Protein 2NNU (pdb70)

Sequence (221 aa):
SMETLCQRLNVCQDKILTHYENDSTDLRDHIDYWKHMRLECAIYYKAREMGFKHINHQVVPTLAVSKNKALQAIELQLTLETIYNSQYSNEKWTLQDVSLEVYLTAPTGCIKKHGYTVEVQFDGDICNTMHYTNWTHIYICEEASVTVVEGQVDYYGLYYVHEGIRTYFVQFKDDAEKYSKNKVWEVHAGGQVILCPTSVFATIDMNFQSDLLSIFEENLF

Secondary structure (DSSP, 8-state):
-HHHHHHHHHHHHHHHHHHHHH----HHHHHHHHHHHHHHHHHHHHHHHTT-SEETTEE---HHHHHHHHHHHHHHHHHHHHHHTSTTTTS---TTTTSHHHHHSSSTT-EEEEEEEEEEEETT-TTSEEEEEEEEEEEEEETTEEEEE--EE-SSEEEEEETTEEEEEEEHHHHHHHH-SSS-EEEESSS-EE---S---/--HHHHHHHHHHTTTSPP--

Foldseek 3Di:
DLVVLLVLLVVLVVLLVVCVVVQAQALVSLLVNLVSQLVNLVSLLVCVVVPHQDRVNHGRDDNVVSVVSNVLSVLLNVVSVLCCVDPNRPPGHGCVQSDCVQCCAPVHNWRFDDKDWKKKFAPPDPVLIDIHIFGQWTWDDDPSDTDTWGWDDALQAIWTADPNDIDGRGGVVVSCVVRHPDPWIWMGDDPDIHGDPDDDD/DDDVVVVVVCVVCVVPDDDD

Structure (mmCIF, N/CA/C/O backbone):
data_2NNU
#
_entry.id   2NNU
#
_cell.length_a   52.892
_cell.length_b   94.589
_cell.length_c   119.691
_cell.angle_alpha   90.00
_cell.angle_beta   90.00
_cell.angle_gamma   90.00
#
_symmetry.space_group_name_H-M   'C 2 2 21'
#
loop_
_entity.id
_entity.type
_entity.pdbx_description
1 polymer 'Regulatory protein E2'
2 polymer 'Bromodomain-containing protein 4'
3 water water
#
loop_
_atom_site.group_PDB
_atom_site.id
_atom_site.type_symbol
_atom_site.label_atom_id
_atom_site.label_alt_id
_atom_site.label_comp_id
_atom_site.label_asym_id
_atom_site.label_entity_id
_atom_site.label_seq_id
_atom_site.pdbx_PDB_ins_code
_atom_site.Cartn_x
_atom_site.Cartn_y
_atom_site.Cartn_z
_atom_site.occupancy
_atom_site.B_iso_or_equiv
_atom_site.auth_seq_id
_atom_site.auth_comp_id
_atom_site.auth_asym_id
_atom_site.auth_atom_id
_atom_site.pdbx_PDB_model_num
ATOM 1 N N . SER A 1 4 ? 42.610 -5.956 27.884 1.00 37.03 0 SER A N 1
ATOM 2 C CA . SER A 1 4 ? 43.597 -6.465 26.911 1.00 35.94 0 SER A CA 1
ATOM 3 C C . SER A 1 4 ? 43.199 -6.094 25.492 1.00 36.04 0 SER A C 1
ATOM 4 O O . SER A 1 4 ? 42.025 -5.760 25.217 1.00 34.59 0 SER A O 1
ATOM 7 N N . MET A 1 5 ? 44.197 -6.135 24.612 1.00 37.13 1 MET A N 1
ATOM 8 C CA . MET A 1 5 ? 44.004 -6.050 23.160 1.00 38.50 1 MET A CA 1
ATOM 9 C C . MET A 1 5 ? 42.943 -7.049 22.711 1.00 36.26 1 MET A C 1
ATOM 10 O O . MET A 1 5 ? 42.076 -6.722 21.900 1.00 34.94 1 MET A O 1
ATOM 15 N N . GLU A 1 6 ? 43.000 -8.263 23.251 1.00 34.97 2 GLU A N 1
ATOM 16 C CA . GLU A 1 6 ? 42.038 -9.301 22.895 1.00 33.88 2 GLU A CA 1
ATOM 17 C C . GLU A 1 6 ? 40.606 -8.909 23.199 1.00 32.68 2 GLU A C 1
ATOM 18 O O . GLU A 1 6 ? 39.686 -9.189 22.428 1.00 31.97 2 GLU A O 1
ATOM 24 N N . THR A 1 7 ? 40.401 -8.273 24.345 1.00 30.49 3 THR A N 1
ATOM 25 C CA . THR A 1 7 ? 39.061 -7.855 24.696 1.00 29.63 3 THR A CA 1
ATOM 26 C C . THR A 1 7 ? 38.591 -6.740 23.768 1.00 27.79 3 THR A C 1
ATOM 27 O O . THR A 1 7 ? 37.454 -6.751 23.320 1.00 27.50 3 THR A O 1
ATOM 31 N N . LEU A 1 8 ? 39.473 -5.797 23.483 1.00 26.04 4 LEU A N 1
ATOM 32 C CA . LEU A 1 8 ? 39.107 -4.725 22.549 1.00 24.15 4 LEU A CA 1
ATOM 33 C C . LEU A 1 8 ? 38.748 -5.259 21.193 1.00 24.81 4 LEU A C 1
ATOM 34 O O . LEU A 1 8 ? 37.804 -4.768 20.561 1.00 24.05 4 LEU A O 1
ATOM 39 N N . CYS A 1 9 ? 39.499 -6.256 20.727 1.00 25.16 5 CYS A N 1
ATOM 40 C CA . CYS A 1 9 ? 39.197 -6.831 19.402 1.00 25.91 5 CYS A CA 1
ATOM 41 C C . CYS A 1 9 ? 37.820 -7.438 19.357 1.00 26.00 5 CYS A C 1
ATOM 42 O O . CYS A 1 9 ? 37.060 -7.234 18.408 1.00 25.81 5 CYS A O 1
ATOM 45 N N . GLN A 1 10 ? 37.475 -8.202 20.391 1.00 26.19 6 GLN A N 1
ATOM 46 C CA . GLN A 1 10 ? 36.201 -8.892 20.428 1.00 27.55 6 GLN A CA 1
ATOM 47 C C . GLN A 1 10 ? 35.049 -7.902 20.474 1.00 27.08 6 GLN A C 1
ATOM 48 O O . GLN A 1 10 ? 34.012 -8.106 19.827 1.00 28.37 6 GLN A O 1
ATOM 54 N N . ARG A 1 11 ? 35.226 -6.844 21.260 1.00 26.05 7 ARG A N 1
ATOM 55 C CA . ARG A 1 11 ? 34.171 -5.872 21.422 1.00 26.22 7 ARG A CA 1
ATOM 56 C C . ARG A 1 11 ? 34.021 -5.107 20.117 1.00 24.85 7 ARG A C 1
ATOM 57 O O . ARG A 1 11 ? 32.919 -4.856 19.679 1.00 25.92 7 ARG A O 1
ATOM 65 N N . LEU A 1 12 ? 35.140 -4.760 19.500 1.00 24.69 8 LEU A N 1
ATOM 66 C CA . LEU A 1 12 ? 35.078 -4.073 18.211 1.00 24.26 8 LEU A CA 1
ATOM 67 C C . LEU A 1 12 ? 34.317 -4.895 17.167 1.00 25.34 8 LEU A C 1
ATOM 68 O O . LEU A 1 12 ? 33.487 -4.366 16.439 1.00 24.66 8 LEU A O 1
ATOM 73 N N . ASN A 1 13 ? 34.570 -6.194 17.102 1.00 26.51 9 ASN A N 1
ATOM 74 C CA . ASN A 1 13 ? 33.815 -7.033 16.155 1.00 28.38 9 ASN A CA 1
ATOM 75 C C . ASN A 1 13 ? 32.337 -6.992 16.260 1.00 29.49 9 ASN A C 1
ATOM 76 O O . ASN A 1 13 ? 31.636 -6.837 15.262 1.00 29.89 9 ASN A O 1
ATOM 81 N N . VAL A 1 14 ? 31.853 -7.187 17.480 1.00 29.63 10 VAL A N 1
ATOM 82 C CA . VAL A 1 14 ? 30.438 -7.266 17.702 1.00 30.07 10 VAL A CA 1
ATOM 83 C C . VAL A 1 14 ? 29.874 -5.884 17.388 1.00 29.14 10 VAL A C 1
ATOM 84 O O . VAL A 1 14 ? 28.883 -5.767 16.677 1.00 29.02 10 VAL A O 1
ATOM 88 N N . CYS A 1 15 ? 30.585 -4.849 17.834 1.00 28.78 11 CYS A N 1
ATOM 89 C CA . CYS A 1 15 ? 30.190 -3.463 17.623 1.00 27.77 11 CYS A CA 1
ATOM 90 C C . CYS A 1 15 ? 30.044 -3.115 16.129 1.00 27.01 11 CYS A C 1
ATOM 91 O O . CYS A 1 15 ? 29.031 -2.581 15.675 1.00 26.59 11 CYS A O 1
ATOM 94 N N . GLN A 1 16 ? 31.068 -3.447 15.353 1.00 25.92 12 GLN A N 1
ATOM 95 C CA . GLN A 1 16 ? 31.043 -3.245 13.912 1.00 26.17 12 GLN A CA 1
ATOM 96 C C . GLN A 1 16 ? 29.972 -4.058 13.187 1.00 26.17 12 GLN A C 1
ATOM 97 O O . GLN A 1 16 ? 29.338 -3.576 12.245 1.00 24.90 12 GLN A O 1
ATOM 103 N N . ASP A 1 17 ? 29.764 -5.289 13.636 1.00 26.63 13 ASP A N 1
ATOM 104 C CA . ASP A 1 17 ? 28.693 -6.117 13.114 1.00 28.20 13 ASP A CA 1
ATOM 105 C C . ASP A 1 17 ? 27.333 -5.454 13.332 1.00 27.21 13 ASP A C 1
ATOM 106 O O . ASP A 1 17 ? 26.510 -5.427 12.429 1.00 26.77 13 ASP A O 1
ATOM 111 N N . LYS A 1 18 ? 27.103 -4.890 14.522 1.00 26.91 14 LYS A N 1
ATOM 112 C CA . LYS A 1 18 ? 25.820 -4.249 14.784 1.00 26.91 14 LYS A CA 1
ATOM 113 C C . LYS A 1 18 ? 25.624 -3.020 13.896 1.00 25.21 14 LYS A C 1
ATOM 114 O O . LYS A 1 18 ? 24.533 -2.785 13.395 1.00 25.42 14 LYS A O 1
ATOM 120 N N . ILE A 1 19 ? 26.688 -2.234 13.724 1.00 24.40 15 ILE A N 1
ATOM 121 C CA . ILE A 1 19 ? 26.633 -1.035 12.903 1.00 23.94 15 ILE A CA 1
ATOM 122 C C . ILE A 1 19 ? 26.308 -1.443 11.456 1.00 24.53 15 ILE A C 1
ATOM 123 O O . ILE A 1 19 ? 25.436 -0.870 10.810 1.00 23.83 15 ILE A O 1
ATOM 128 N N . LEU A 1 20 ? 26.995 -2.474 10.964 1.00 25.74 16 LEU A N 1
ATOM 129 C CA . LEU A 1 20 ? 26.748 -2.952 9.600 1.00 27.30 16 LEU A CA 1
ATOM 130 C C . LEU A 1 20 ? 25.302 -3.406 9.391 1.00 26.64 16 LEU A C 1
ATOM 131 O O . LEU A 1 20 ? 24.674 -3.090 8.371 1.00 26.72 16 LEU A O 1
ATOM 136 N N . THR A 1 21 ? 24.771 -4.134 10.366 1.00 26.13 17 THR A N 1
ATOM 137 C CA . THR A 1 21 ? 23.370 -4.518 10.382 1.00 26.66 17 THR A CA 1
ATOM 138 C C . THR A 1 21 ? 22.411 -3.323 10.288 1.00 25.88 17 THR A C 1
ATOM 139 O O . THR A 1 21 ? 21.440 -3.362 9.521 1.00 25.84 17 THR A O 1
ATOM 143 N N . HIS A 1 22 ? 22.676 -2.259 11.048 1.00 24.64 18 HIS A N 1
ATOM 144 C CA . HIS A 1 22 ? 21.883 -1.050 10.873 1.00 24.63 18 HIS A CA 1
ATOM 145 C C . HIS A 1 22 ? 21.951 -0.494 9.474 1.00 24.83 18 HIS A C 1
ATOM 146 O O . HIS A 1 22 ? 20.928 -0.097 8.931 1.00 24.18 18 HIS A O 1
ATOM 153 N N . TYR A 1 23 ? 23.144 -0.437 8.893 1.00 26.48 19 TYR A N 1
ATOM 154 C CA . TYR A 1 23 ? 23.286 0.072 7.523 1.00 28.77 19 TYR A CA 1
ATOM 155 C C . TYR A 1 23 ? 22.446 -0.743 6.551 1.00 29.97 19 TYR A C 1
ATOM 156 O O . TYR A 1 23 ? 21.784 -0.185 5.675 1.00 31.56 19 TYR A O 1
ATOM 165 N N . GLU A 1 24 ? 22.490 -2.061 6.701 1.00 30.80 20 GLU A N 1
ATOM 166 C CA . GLU A 1 24 ? 21.743 -2.960 5.819 1.00 31.84 20 GLU A CA 1
ATOM 167 C C . GLU A 1 24 ? 20.234 -2.881 6.011 1.00 31.46 20 GLU A C 1
ATOM 168 O O . GLU A 1 24 ? 19.474 -2.983 5.039 1.00 32.22 20 GLU A O 1
ATOM 174 N N . ASN A 1 25 ? 19.787 -2.672 7.245 1.00 30.77 21 ASN A N 1
ATOM 175 C CA . ASN A 1 25 ? 18.354 -2.600 7.514 1.00 31.04 21 ASN A CA 1
ATOM 176 C C . ASN A 1 25 ? 17.704 -1.323 6.996 1.00 30.86 21 ASN A C 1
ATOM 177 O O . ASN A 1 25 ? 16.511 -1.326 6.682 1.00 31.38 21 ASN A O 1
ATOM 182 N N . ASP A 1 26 ? 18.473 -0.232 6.976 1.00 30.17 22 ASP A N 1
ATOM 183 C CA . ASP A 1 26 ? 17.970 1.068 6.539 1.00 29.46 22 ASP A CA 1
ATOM 184 C C . ASP A 1 26 ? 16.601 1.369 7.171 1.00 28.03 22 ASP A C 1
ATOM 185 O O . ASP A 1 26 ? 15.614 1.628 6.480 1.00 28.16 22 ASP A O 1
ATOM 190 N N . SER A 1 27 ? 16.553 1.340 8.500 1.00 25.51 23 SER A N 1
ATOM 191 C CA . SER A 1 27 ? 15.301 1.495 9.257 1.00 23.72 23 SER A CA 1
ATOM 192 C C . SER A 1 27 ? 14.734 2.911 9.179 1.00 23.08 23 SER A C 1
ATOM 193 O O . SER A 1 27 ? 15.491 3.863 8.965 1.00 22.85 23 SER A O 1
ATOM 196 N N . THR A 1 28 ? 13.417 3.043 9.367 1.00 21.71 24 THR A N 1
ATOM 197 C CA . THR A 1 28 ? 12.802 4.358 9.483 1.00 21.70 24 THR A CA 1
ATOM 198 C C . THR A 1 28 ? 12.340 4.637 10.904 1.00 20.39 24 THR A C 1
ATOM 199 O O . THR A 1 28 ? 11.700 5.649 11.141 1.00 20.36 24 THR A O 1
ATOM 203 N N . ASP A 1 29 ? 12.743 3.773 11.847 1.00 20.55 25 ASP A N 1
ATOM 204 C CA . ASP A 1 29 ? 12.390 3.891 13.266 1.00 21.19 25 ASP A CA 1
ATOM 205 C C . ASP A 1 29 ? 13.514 4.583 13.999 1.00 20.04 25 ASP A C 1
ATOM 206 O O . ASP A 1 29 ? 14.644 4.076 14.031 1.00 19.30 25 ASP A O 1
ATOM 211 N N . LEU A 1 30 ? 13.176 5.695 14.632 1.00 19.70 26 LEU A N 1
ATOM 212 C CA . LEU A 1 30 ? 14.155 6.459 15.377 1.00 19.06 26 LEU A CA 1
ATOM 213 C C . LEU A 1 30 ? 14.883 5.601 16.435 1.00 18.94 26 LEU A C 1
ATOM 214 O O . LEU A 1 30 ? 16.075 5.815 16.702 1.00 18.76 26 LEU A O 1
ATOM 219 N N . ARG A 1 31 ? 14.197 4.640 17.052 1.00 20.38 27 ARG A N 1
ATOM 220 C CA . ARG A 1 31 ? 14.862 3.822 18.077 1.00 20.45 27 ARG A CA 1
ATOM 221 C C . ARG A 1 31 ? 16.096 3.068 17.569 1.00 20.37 27 ARG A C 1
ATOM 222 O O . ARG A 1 31 ? 17.114 2.896 18.287 1.00 20.65 27 ARG A O 1
ATOM 230 N N . ASP A 1 32 ? 16.043 2.647 16.312 1.00 18.50 28 ASP A N 1
ATOM 231 C C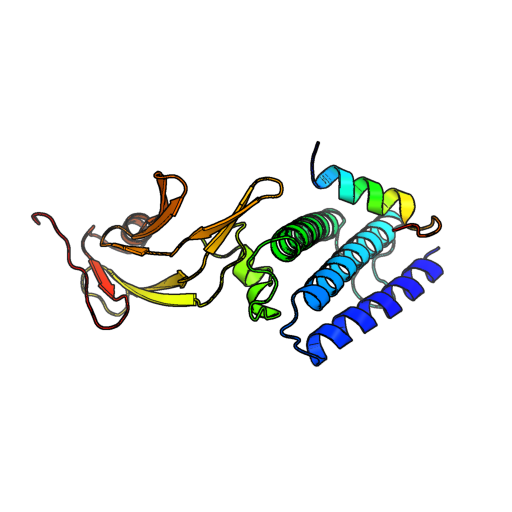A . ASP A 1 32 ? 17.178 1.950 15.733 1.00 18.34 28 ASP A CA 1
ATOM 232 C C . ASP A 1 32 ? 18.361 2.890 15.500 1.00 16.81 28 ASP A C 1
ATOM 233 O O . A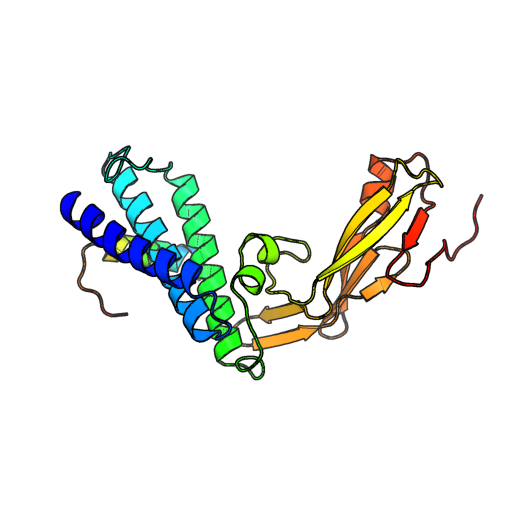SP A 1 32 ? 19.507 2.467 15.512 1.00 18.31 28 ASP A O 1
ATOM 238 N N . HIS A 1 33 ? 18.071 4.170 15.295 1.00 16.82 29 HIS A N 1
ATOM 239 C CA . HIS A 1 33 ? 19.147 5.128 15.035 1.00 15.51 29 HIS A CA 1
ATOM 240 C C . HIS A 1 33 ? 19.846 5.531 16.329 1.00 15.54 29 HIS A C 1
ATOM 241 O O . HIS A 1 33 ? 21.036 5.847 16.332 1.00 15.58 29 HIS A O 1
ATOM 248 N N . ILE A 1 34 ? 19.104 5.536 17.415 1.00 14.55 30 ILE A N 1
ATOM 249 C CA . ILE A 1 34 ? 19.727 5.718 18.741 1.00 15.05 30 ILE A CA 1
ATOM 250 C C . ILE A 1 34 ? 20.703 4.561 18.996 1.00 15.38 30 ILE A C 1
ATOM 251 O O . ILE A 1 34 ? 21.859 4.778 19.391 1.00 16.58 30 ILE A O 1
ATOM 256 N N . ASP A 1 35 ? 20.286 3.345 18.675 1.00 16.10 31 ASP A N 1
ATOM 257 C CA . ASP A 1 35 ? 21.175 2.205 18.847 1.00 16.08 31 ASP A CA 1
ATOM 258 C C . ASP A 1 35 ? 22.415 2.300 17.939 1.00 16.47 31 ASP A C 1
ATOM 259 O O . ASP A 1 35 ? 23.531 1.988 18.368 1.00 15.86 31 ASP A O 1
ATOM 264 N N . TYR A 1 36 ? 22.224 2.791 16.712 1.00 15.40 32 TYR A N 1
ATOM 265 C CA . TYR A 1 36 ? 23.355 2.987 15.807 1.00 15.33 32 TYR A CA 1
ATOM 266 C C . TYR A 1 36 ? 24.380 3.934 16.424 1.00 14.96 32 TYR A C 1
ATOM 267 O O . TYR A 1 36 ? 25.582 3.616 16.512 1.00 14.90 32 TYR A O 1
ATOM 276 N N . TRP A 1 37 ? 23.910 5.084 16.880 1.00 13.67 33 TRP A N 1
ATOM 277 C CA . TRP A 1 37 ? 24.848 6.092 17.432 1.00 13.05 33 TRP A CA 1
ATOM 278 C C . TRP A 1 37 ? 25.479 5.632 18.746 1.00 13.74 33 TRP A C 1
ATOM 279 O O . TRP A 1 37 ? 26.640 5.983 19.017 1.00 13.64 33 TRP A O 1
ATOM 290 N N . LYS A 1 38 ? 24.740 4.827 19.523 1.00 13.82 34 LYS A N 1
ATOM 291 C CA . LYS A 1 38 ? 25.333 4.300 20.774 1.00 15.52 34 LYS A CA 1
ATOM 292 C C . LYS A 1 38 ? 26.523 3.386 20.417 1.00 14.77 34 LYS A C 1
ATOM 293 O O . LYS A 1 38 ? 27.551 3.406 21.081 1.00 14.89 34 LYS A O 1
ATOM 299 N N . HIS A 1 39 ? 26.377 2.590 19.362 1.00 14.64 35 HIS A N 1
ATOM 300 C CA . HIS A 1 39 ? 27.471 1.726 18.939 1.00 15.21 35 HIS A CA 1
ATOM 301 C C . HIS A 1 39 ? 28.602 2.518 18.297 1.00 15.25 35 HIS A C 1
ATOM 302 O O . HIS A 1 39 ? 29.753 2.192 18.516 1.00 15.86 35 HIS A O 1
ATOM 309 N N . MET A 1 40 ? 28.300 3.568 17.525 1.00 13.86 36 MET A N 1
ATOM 310 C CA . MET A 1 40 ? 29.379 4.408 17.008 1.00 14.57 36 MET A CA 1
ATOM 311 C C . MET A 1 40 ? 30.164 5.012 18.153 1.00 14.56 36 MET A C 1
ATOM 312 O O . MET A 1 40 ? 31.391 5.081 18.108 1.00 15.19 36 MET A O 1
ATOM 317 N N . ARG A 1 41 ? 29.460 5.439 19.196 1.00 14.27 37 ARG A N 1
ATOM 318 C CA . ARG A 1 41 ? 30.086 5.999 20.395 1.00 14.32 37 ARG A CA 1
ATOM 319 C C . ARG A 1 41 ? 31.038 4.975 21.040 1.00 14.00 37 ARG A C 1
ATOM 320 O O . ARG A 1 41 ? 32.194 5.324 21.332 1.00 15.12 37 ARG A O 1
ATOM 328 N N . LEU A 1 42 ? 30.591 3.736 21.213 1.00 14.01 38 LEU A N 1
ATOM 329 C CA . LEU A 1 42 ? 31.465 2.694 21.812 1.00 15.07 38 LEU A CA 1
ATOM 330 C C . LEU A 1 42 ? 32.663 2.427 20.919 1.00 16.05 38 LEU A C 1
ATOM 331 O O . LEU A 1 42 ? 33.808 2.323 21.415 1.00 15.84 38 LEU A O 1
ATOM 336 N N . GLU A 1 43 ? 32.438 2.361 19.612 1.00 15.36 39 GLU A N 1
ATOM 337 C CA . GLU A 1 43 ? 33.552 2.089 18.674 1.00 16.27 39 GLU A CA 1
ATOM 338 C C . GLU A 1 43 ? 34.677 3.119 18.857 1.00 15.91 39 GLU A C 1
ATOM 339 O O . GLU A 1 43 ? 35.856 2.771 18.904 1.00 16.34 39 GLU A O 1
ATOM 345 N N . CYS A 1 44 ? 34.310 4.401 18.982 1.00 15.27 40 CYS A N 1
ATOM 346 C CA . CYS A 1 44 ? 35.313 5.487 19.153 1.00 16.13 40 CYS A CA 1
ATOM 347 C C . CYS A 1 44 ? 36.107 5.309 20.447 1.00 15.88 40 CYS A C 1
ATOM 348 O O . CYS A 1 44 ? 37.316 5.528 20.485 1.00 16.33 40 CYS A O 1
ATOM 351 N N . ALA A 1 45 ? 35.412 4.947 21.528 1.00 15.36 41 ALA A N 1
ATOM 352 C CA . ALA A 1 45 ? 36.096 4.724 22.814 1.00 16.31 41 ALA A CA 1
ATOM 353 C C . ALA A 1 45 ? 37.069 3.557 22.700 1.00 16.04 41 ALA A C 1
ATOM 354 O O . ALA A 1 45 ? 38.182 3.626 23.216 1.00 15.75 41 ALA A O 1
ATOM 356 N N . ILE A 1 46 ? 36.652 2.492 22.029 1.00 14.84 42 ILE A N 1
ATOM 357 C CA . ILE A 1 46 ? 37.532 1.310 21.769 1.00 14.99 42 ILE A CA 1
ATOM 358 C C . ILE A 1 46 ? 38.775 1.750 21.013 1.00 16.77 42 ILE A C 1
ATOM 359 O O . ILE A 1 46 ? 39.881 1.423 21.434 1.00 17.05 42 ILE A O 1
ATOM 364 N N . TYR A 1 47 ? 38.622 2.507 19.926 1.00 16.12 43 TYR A N 1
ATOM 365 C CA . TYR A 1 47 ? 39.791 2.927 19.170 1.00 16.58 43 TYR A CA 1
ATOM 366 C C . TYR A 1 47 ? 40.697 3.862 19.971 1.00 16.85 43 TYR A C 1
ATOM 367 O O . TYR A 1 47 ? 41.930 3.826 19.863 1.00 17.26 43 TYR A O 1
ATOM 376 N N . TYR A 1 48 ? 40.116 4.721 20.802 1.00 15.52 44 TYR A N 1
ATOM 377 C CA . TYR A 1 48 ? 40.911 5.623 21.608 1.00 16.40 44 TYR A CA 1
ATOM 378 C C . TYR A 1 48 ? 41.718 4.821 22.622 1.00 16.56 44 TYR A C 1
ATOM 379 O O . TYR A 1 48 ? 42.923 5.025 22.749 1.00 17.28 44 TYR A O 1
ATOM 388 N N . LYS A 1 49 ? 41.065 3.893 23.305 1.00 17.35 45 LYS A N 1
ATOM 389 C CA . LYS A 1 49 ? 41.788 3.014 24.250 1.00 17.27 45 LYS A CA 1
ATOM 390 C C . LYS A 1 49 ? 42.882 2.194 23.556 1.00 19.41 45 LYS A C 1
ATOM 391 O O . LYS A 1 49 ? 43.996 2.056 24.110 1.00 19.74 45 LYS A O 1
ATOM 397 N N . ALA A 1 50 ? 42.609 1.673 22.364 1.00 18.42 46 ALA A N 1
ATOM 398 C CA . ALA A 1 50 ? 43.653 0.907 21.636 1.00 19.26 46 ALA A CA 1
ATOM 399 C C . ALA A 1 50 ? 44.886 1.769 21.386 1.00 20.67 46 ALA A C 1
ATOM 400 O O . ALA A 1 50 ? 46.041 1.335 21.604 1.00 20.80 46 ALA A O 1
ATOM 402 N N . ARG A 1 51 ? 44.659 3.011 20.968 1.00 18.70 47 ARG A N 1
ATOM 403 C CA . ARG A 1 51 ? 45.754 3.940 20.689 1.00 20.73 47 ARG A CA 1
ATOM 404 C C . ARG A 1 51 ? 46.519 4.288 21.947 1.00 21.68 47 ARG A C 1
ATOM 405 O O . ARG A 1 51 ? 47.767 4.317 21.957 1.00 22.69 47 ARG A O 1
ATOM 413 N N . GLU A 1 52 ? 45.788 4.521 23.032 1.00 22.71 48 GLU A N 1
ATOM 414 C CA . GLU A 1 52 ? 46.400 4.816 24.331 1.00 24.94 48 GLU A CA 1
ATOM 415 C C . GLU A 1 52 ? 47.312 3.697 24.787 1.00 26.01 48 GLU A C 1
ATOM 416 O O . GLU A 1 52 ? 48.332 3.947 25.447 1.00 27.27 48 GLU A O 1
ATOM 422 N N . MET A 1 53 ? 46.945 2.465 24.456 1.00 25.98 49 MET A N 1
ATOM 423 C CA . MET A 1 53 ? 47.709 1.284 24.867 1.00 29.06 49 MET A CA 1
ATOM 424 C C . MET A 1 53 ? 48.838 0.965 23.888 1.00 28.82 49 MET A C 1
ATOM 425 O O . MET A 1 53 ? 49.511 -0.065 24.026 1.00 30.62 49 MET A O 1
ATOM 430 N N . GLY A 1 54 ? 49.018 1.818 22.888 1.00 28.53 50 GLY A N 1
ATOM 431 C CA . GLY A 1 54 ? 50.152 1.702 21.939 1.00 28.75 50 GLY A CA 1
ATOM 432 C C . GLY A 1 54 ? 49.922 0.871 20.688 1.00 29.26 50 GLY A C 1
ATOM 433 O O . GLY A 1 54 ? 50.873 0.484 19.990 1.00 29.93 50 GLY A O 1
ATOM 434 N N . PHE A 1 55 ? 48.670 0.607 20.359 1.00 27.77 51 PHE A N 1
ATOM 435 C CA . PHE A 1 55 ? 48.379 -0.174 19.169 1.00 28.54 51 PHE A CA 1
ATOM 436 C C . PHE A 1 55 ? 48.066 0.743 17.997 1.00 27.88 51 PHE A C 1
ATOM 437 O O . PHE A 1 55 ? 47.336 1.718 18.154 1.00 27.91 51 PHE A O 1
ATOM 445 N N . LYS A 1 56 ? 48.632 0.422 16.837 1.00 28.13 52 LYS A N 1
ATOM 446 C CA . LYS A 1 56 ? 48.443 1.216 15.626 1.00 27.10 52 LYS A CA 1
ATOM 447 C C . LYS A 1 56 ? 47.476 0.518 14.665 1.00 25.39 52 LYS A C 1
ATOM 448 O O . LYS A 1 56 ? 47.062 1.099 13.679 1.00 23.63 52 LYS A O 1
ATOM 454 N N . HIS A 1 57 ? 47.140 -0.740 14.937 1.00 24.19 53 HIS A N 1
ATOM 455 C CA . HIS A 1 57 ? 46.057 -1.402 14.218 1.00 24.14 53 HIS A CA 1
ATOM 456 C C . HIS A 1 57 ? 45.304 -2.290 15.182 1.00 22.89 53 HIS A C 1
ATOM 457 O O . HIS A 1 57 ? 45.844 -2.688 16.223 1.00 23.79 53 HIS A O 1
ATOM 464 N N . ILE A 1 58 ? 44.058 -2.558 14.839 1.00 22.34 54 ILE A N 1
ATOM 465 C CA . ILE A 1 58 ? 43.224 -3.516 15.581 1.00 22.51 54 ILE A CA 1
ATOM 466 C C . ILE A 1 58 ? 42.520 -4.420 14.576 1.00 21.86 54 ILE A C 1
ATOM 467 O O . ILE A 1 58 ? 41.772 -3.969 13.702 1.00 21.72 54 ILE A O 1
ATOM 472 N N . ASN A 1 59 ? 42.790 -5.728 14.671 1.00 22.24 55 ASN A N 1
ATOM 473 C CA . ASN A 1 59 ? 42.360 -6.654 13.610 1.00 21.94 55 ASN A CA 1
ATOM 474 C C . ASN A 1 59 ? 42.718 -6.138 12.217 1.00 21.34 55 ASN A C 1
ATOM 475 O O . ASN A 1 59 ? 41.972 -6.311 11.247 1.00 23.01 55 ASN A O 1
ATOM 480 N N . HIS A 1 60 ? 43.871 -5.488 12.139 1.00 20.29 56 HIS A N 1
ATOM 481 C CA . HIS A 1 60 ? 44.415 -4.997 10.865 1.00 20.51 56 HIS A CA 1
ATOM 482 C C . HIS A 1 60 ? 43.650 -3.834 10.258 1.00 20.75 56 HIS A C 1
ATOM 483 O O . HIS A 1 60 ? 43.781 -3.556 9.080 1.00 21.44 56 HIS A O 1
ATOM 490 N N . GLN A 1 61 ? 42.851 -3.162 11.092 1.00 21.13 57 GLN A N 1
ATOM 491 C CA . GLN A 1 61 ? 42.210 -1.898 10.726 1.00 22.33 57 GLN A CA 1
ATOM 492 C C . GLN A 1 61 ? 43.004 -0.794 11.392 1.00 22.23 57 GLN A C 1
ATOM 493 O O . GLN A 1 61 ? 43.415 -0.925 12.534 1.00 20.77 57 GLN A O 1
ATOM 499 N N . VAL A 1 62 ? 43.229 0.310 10.687 1.00 21.21 58 VAL A N 1
ATOM 500 C CA . VAL A 1 62 ? 44.052 1.389 11.240 1.00 21.23 58 VAL A CA 1
ATOM 501 C C . VAL A 1 62 ? 43.426 1.945 12.535 1.00 20.10 58 VAL A C 1
ATOM 502 O O . VAL A 1 62 ? 42.190 2.052 12.629 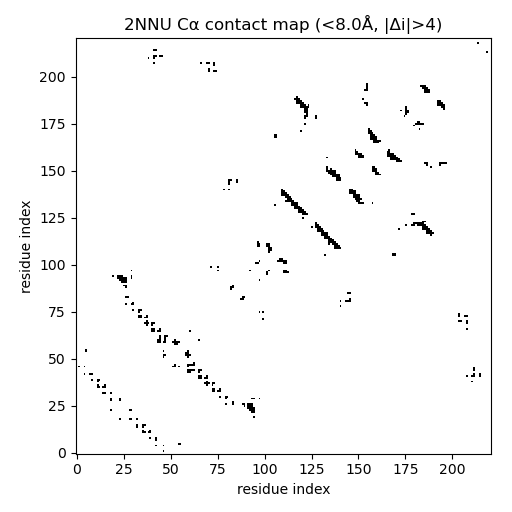1.00 21.13 58 VAL A O 1
ATOM 506 N N . VAL A 1 63 ? 44.270 2.234 13.523 1.00 19.19 59 VAL A N 1
ATOM 507 C CA . VAL A 1 63 ? 43.792 2.867 14.763 1.00 20.28 59 VAL A CA 1
ATOM 508 C C . VAL A 1 63 ? 44.163 4.340 14.631 1.00 20.43 59 VAL A C 1
ATOM 509 O O . VAL A 1 63 ? 45.358 4.650 14.566 1.00 21.14 59 VAL A O 1
ATOM 513 N N . PRO A 1 64 ? 43.141 5.225 14.577 1.00 19.55 60 PRO A N 1
ATOM 514 C CA . PRO A 1 64 ? 43.404 6.653 14.400 1.00 20.53 60 PRO A CA 1
ATOM 515 C C . PRO A 1 64 ? 44.114 7.277 15.592 1.00 19.50 60 PRO A C 1
ATOM 516 O O . PRO A 1 64 ? 44.187 6.701 16.689 1.00 18.63 60 PRO A O 1
ATOM 520 N N . THR A 1 65 ? 44.654 8.478 15.390 1.00 18.90 61 THR A N 1
ATOM 521 C CA . THR A 1 65 ? 45.247 9.213 16.480 1.00 17.57 61 THR A CA 1
ATOM 522 C C . THR A 1 65 ? 44.188 9.512 17.538 1.00 16.64 61 THR A C 1
ATOM 523 O O . THR A 1 65 ? 42.965 9.496 17.236 1.00 17.06 61 THR A O 1
ATOM 527 N N . LEU A 1 66 ? 44.663 9.734 18.758 1.00 16.38 62 LEU A N 1
ATOM 528 C CA . LEU A 1 66 ? 43.758 10.050 19.886 1.00 15.75 62 LEU A CA 1
ATOM 529 C C . LEU A 1 66 ? 42.799 11.184 19.566 1.00 16.91 62 LEU A C 1
ATOM 530 O O . LEU A 1 66 ? 41.607 11.110 19.937 1.00 17.98 62 LEU A O 1
ATOM 535 N N . ALA A 1 67 ? 43.316 12.255 18.973 1.00 17.33 63 ALA A N 1
ATOM 536 C CA . ALA A 1 67 ? 42.506 13.454 18.722 1.00 17.20 63 ALA A CA 1
ATOM 537 C C . ALA A 1 67 ? 41.374 13.119 17.777 1.00 17.99 63 ALA A C 1
ATOM 538 O O . ALA A 1 67 ? 40.281 13.650 17.926 1.00 18.71 63 ALA A O 1
ATOM 540 N N . VAL A 1 68 ? 41.614 12.235 16.807 1.00 15.74 64 VAL A N 1
ATOM 541 C CA . VAL A 1 68 ? 40.592 11.910 15.823 1.00 16.30 64 VAL A CA 1
ATOM 542 C C . VAL A 1 68 ? 39.490 11.084 16.469 1.00 15.78 64 VAL A C 1
ATOM 543 O O . VAL A 1 68 ? 38.302 11.382 16.294 1.00 16.31 64 VAL A O 1
ATOM 547 N N . SER A 1 69 ? 39.873 10.062 17.238 1.00 14.86 65 SER A N 1
ATOM 548 C CA . SER A 1 69 ? 38.868 9.214 17.885 1.00 16.46 65 SER A CA 1
ATOM 549 C C . SER A 1 69 ? 38.079 9.991 18.930 1.00 16.63 65 SER A C 1
ATOM 550 O O . SER A 1 69 ? 36.846 9.808 19.051 1.00 16.39 65 SER A O 1
ATOM 553 N N . LYS A 1 70 ? 38.739 10.864 19.680 1.00 16.01 66 LYS A N 1
ATOM 554 C CA . LYS A 1 70 ? 37.985 11.682 20.670 1.00 16.59 66 LYS A CA 1
ATOM 555 C C . LYS A 1 70 ? 36.980 12.583 19.980 1.00 16.55 66 LYS A C 1
ATOM 556 O O . LYS A 1 70 ? 35.806 12.646 20.393 1.00 16.52 66 LYS A O 1
ATOM 562 N N . ASN A 1 71 ? 37.382 13.248 18.904 1.00 16.18 67 ASN A N 1
ATOM 563 C CA . ASN A 1 71 ? 36.460 14.145 18.192 1.00 17.42 67 ASN A CA 1
ATOM 564 C C . ASN A 1 71 ? 35.244 13.366 17.663 1.00 16.70 67 ASN A C 1
ATOM 565 O O . ASN A 1 71 ? 34.096 13.820 17.835 1.00 17.25 67 ASN A O 1
ATOM 570 N N . LYS A 1 72 ? 35.486 12.193 17.087 1.00 16.01 68 LYS A N 1
ATOM 571 C CA . LYS A 1 72 ? 34.393 11.367 16.550 1.00 16.31 68 LYS A CA 1
ATOM 572 C C . LYS A 1 72 ? 33.503 10.918 17.710 1.00 15.87 68 LYS A C 1
ATOM 573 O O . LYS A 1 72 ? 32.266 10.861 17.566 1.00 16.06 68 LYS A O 1
ATOM 579 N N . ALA A 1 73 ? 34.102 10.597 18.851 1.00 14.44 69 ALA A N 1
ATOM 580 C CA . ALA A 1 73 ? 33.296 10.168 20.034 1.00 14.67 69 ALA A CA 1
ATOM 581 C C . ALA A 1 73 ? 32.369 11.272 20.471 1.00 14.40 69 ALA A C 1
ATOM 582 O O . ALA A 1 73 ? 31.185 11.044 20.798 1.00 15.76 69 ALA A O 1
ATOM 584 N N . LEU A 1 74 ? 32.910 12.479 20.576 1.00 14.95 70 LEU A N 1
ATOM 585 C CA . LEU A 1 74 ? 32.115 13.615 21.028 1.00 14.79 70 LEU A CA 1
ATOM 586 C C . LEU A 1 74 ? 30.960 13.839 20.043 1.00 15.41 70 LEU A C 1
ATOM 587 O O . LEU A 1 74 ? 29.841 14.209 20.455 1.00 16.52 70 LEU A O 1
ATOM 592 N N . GLN A 1 75 ? 31.218 13.627 18.757 1.00 14.84 71 GLN A N 1
ATOM 593 C CA . GLN A 1 75 ? 30.148 13.776 17.748 1.00 15.69 71 GLN A CA 1
ATOM 594 C C . GLN A 1 75 ? 29.062 12.742 17.950 1.00 15.64 71 GLN A C 1
ATOM 595 O O . GLN A 1 75 ? 27.862 13.071 17.914 1.00 16.07 71 GLN A O 1
ATOM 601 N N . ALA A 1 76 ? 29.479 11.498 18.152 1.00 14.75 72 ALA A N 1
ATOM 602 C CA . ALA A 1 76 ? 28.530 10.399 18.370 1.00 14.23 72 ALA A CA 1
ATOM 603 C C . ALA A 1 76 ? 27.705 10.626 19.627 1.00 14.06 72 ALA A C 1
ATOM 604 O O . ALA A 1 76 ? 26.494 10.335 19.635 1.00 13.67 72 ALA A O 1
ATOM 606 N N . ILE A 1 77 ? 28.353 11.051 20.709 1.00 13.32 73 ILE A N 1
ATOM 607 C CA . ILE A 1 77 ? 27.614 11.304 21.969 1.00 12.52 73 ILE A CA 1
ATOM 608 C C . ILE A 1 77 ? 26.575 12.381 21.732 1.00 14.32 73 ILE A C 1
ATOM 609 O O . ILE A 1 77 ? 25.427 12.253 22.141 1.00 14.33 73 ILE A O 1
ATOM 614 N N . GLU A 1 78 ? 26.968 13.466 21.080 1.00 14.45 74 GLU A N 1
ATOM 615 C CA . GLU A 1 78 ? 26.023 14.551 20.823 1.00 15.15 74 GLU A CA 1
ATOM 616 C C . GLU A 1 78 ? 24.858 14.046 19.984 1.00 15.45 74 GLU A C 1
ATOM 617 O O . GLU A 1 78 ? 23.689 14.367 20.287 1.00 15.41 74 GLU A O 1
ATOM 623 N N . LEU A 1 79 ? 25.136 13.276 18.948 1.00 13.83 75 LEU A N 1
ATOM 624 C CA . LEU A 1 79 ? 24.031 12.785 18.105 1.00 15.21 75 LEU A CA 1
ATOM 625 C C . LEU A 1 79 ? 23.134 11.825 18.879 1.00 14.82 75 LEU A C 1
ATOM 626 O O . LEU A 1 79 ? 21.902 11.906 18.794 1.00 14.41 75 LEU A O 1
ATOM 631 N N . GLN A 1 80 ? 23.733 10.893 19.647 1.00 13.89 76 GLN A N 1
ATOM 632 C CA . GLN A 1 80 ? 22.919 9.981 20.431 1.00 15.17 76 GLN A CA 1
ATOM 633 C C . GLN A 1 80 ? 21.965 10.729 21.366 1.00 14.83 76 GLN A C 1
ATOM 634 O O . GLN A 1 80 ? 20.755 10.421 21.370 1.00 15.05 76 GLN A O 1
ATOM 640 N N . LEU A 1 81 ? 22.485 11.671 22.140 1.00 15.69 77 LEU A N 1
ATOM 641 C CA . LEU A 1 81 ? 21.650 12.397 23.105 1.00 15.88 77 LEU A CA 1
ATOM 642 C C . LEU A 1 81 ? 20.601 13.235 22.410 1.00 15.17 77 LEU A C 1
ATOM 643 O O . LEU A 1 81 ? 19.465 13.328 22.916 1.00 14.79 77 LEU A O 1
ATOM 648 N N . THR A 1 82 ? 20.939 13.796 21.247 1.00 13.57 78 THR A N 1
ATOM 649 C CA . THR A 1 82 ? 19.954 14.583 20.465 1.00 14.85 78 THR A CA 1
ATOM 650 C C . THR A 1 82 ? 18.815 13.673 20.031 1.00 14.66 78 THR A C 1
ATOM 651 O O . THR A 1 82 ? 17.630 14.043 20.194 1.00 15.32 78 THR A O 1
ATOM 655 N N . LEU A 1 83 ? 19.135 12.477 19.527 1.00 13.70 79 LEU A N 1
ATOM 656 C CA . LEU A 1 83 ? 18.082 11.580 19.068 1.00 13.31 79 LEU A CA 1
ATOM 657 C C . LEU A 1 83 ? 17.230 11.074 20.225 1.00 14.49 79 LEU A C 1
ATOM 658 O O . LEU A 1 83 ? 16.024 10.854 20.073 1.00 14.72 79 LEU A O 1
ATOM 663 N N . GLU A 1 84 ? 17.837 10.875 21.395 1.00 12.89 80 GLU A N 1
ATOM 664 C CA . GLU A 1 84 ? 17.061 10.529 22.584 1.00 13.48 80 GLU A CA 1
ATOM 665 C C . GLU A 1 84 ? 16.056 11.624 22.952 1.00 14.38 80 GLU A C 1
ATOM 666 O O . GLU A 1 84 ? 14.939 11.323 23.339 1.00 15.43 80 GLU A O 1
ATOM 672 N N . THR A 1 85 ? 16.466 12.878 22.834 1.00 14.89 81 THR A N 1
ATOM 673 C CA . THR A 1 85 ? 15.568 14.000 23.109 1.00 15.61 81 THR A CA 1
ATOM 674 C C . THR A 1 85 ? 14.417 13.950 22.104 1.00 16.46 81 THR A C 1
ATOM 675 O O . THR A 1 85 ? 13.242 14.137 22.467 1.00 16.98 81 THR A O 1
ATOM 679 N N . ILE A 1 86 ? 14.748 13.726 20.845 1.00 14.97 82 ILE A N 1
ATOM 680 C CA . ILE A 1 86 ? 13.684 13.664 19.799 1.00 14.96 82 ILE A CA 1
ATOM 681 C C . ILE A 1 86 ? 12.750 12.469 20.088 1.00 15.35 82 ILE A C 1
ATOM 682 O O . ILE A 1 86 ? 11.506 12.576 19.939 1.00 16.54 82 ILE A O 1
ATOM 687 N N . TYR A 1 87 ? 13.290 11.341 20.550 1.00 15.73 83 TYR A N 1
ATOM 688 C CA . TYR A 1 87 ? 12.482 10.166 20.815 1.00 17.00 83 TYR A CA 1
ATOM 689 C C . TYR A 1 87 ? 11.474 10.438 21.925 1.00 17.57 83 TYR A C 1
ATOM 690 O O . TYR A 1 87 ? 10.358 9.882 21.888 1.00 19.98 83 TYR A O 1
ATOM 699 N N . ASN A 1 88 ? 11.836 11.300 22.877 1.00 17.43 84 ASN A N 1
ATOM 700 C CA . ASN A 1 88 ? 10.934 11.654 23.979 1.00 19.34 84 ASN A CA 1
ATOM 701 C C . ASN A 1 88 ? 9.995 12.794 23.656 1.00 19.70 84 ASN A C 1
ATOM 702 O O . ASN A 1 88 ? 9.232 13.272 24.532 1.00 22.41 84 ASN A O 1
ATOM 707 N N . SER A 1 89 ? 10.005 13.204 22.387 1.00 18.43 85 SER A N 1
ATOM 708 C CA . SER A 1 89 ? 9.214 14.353 21.924 1.00 17.92 85 SER A CA 1
ATOM 709 C C . SER A 1 89 ? 8.027 13.894 21.077 1.00 18.08 85 SER A C 1
ATOM 710 O O . SER A 1 89 ? 7.895 12.721 20.704 1.00 18.96 85 SER A O 1
ATOM 713 N N . GLN A 1 90 ? 7.211 14.886 20.718 1.00 19.66 86 GLN A N 1
ATOM 714 C CA . GLN A 1 90 ? 6.077 14.643 19.837 1.00 19.32 86 GLN A CA 1
ATOM 715 C C . GLN A 1 90 ? 6.464 14.206 18.430 1.00 19.25 86 GLN A C 1
ATOM 716 O O . GLN A 1 90 ? 5.621 13.710 17.689 1.00 20.51 86 GLN A O 1
ATOM 722 N N . TYR A 1 91 ? 7.740 14.359 18.043 1.00 17.42 87 TYR A N 1
ATOM 723 C CA . TYR A 1 91 ? 8.173 14.039 16.690 1.00 17.12 87 TYR A CA 1
ATOM 724 C C . TYR A 1 91 ? 8.722 12.630 16.546 1.00 17.21 87 TYR A C 1
ATOM 725 O O . TYR A 1 91 ? 9.151 12.242 15.462 1.00 17.52 87 TYR A O 1
ATOM 734 N N . SER A 1 92 ? 8.681 11.868 17.632 1.00 17.86 88 SER A N 1
ATOM 735 C CA . SER A 1 92 ? 9.337 10.561 17.662 1.00 19.88 88 SER A CA 1
ATOM 736 C C . SER A 1 92 ? 8.819 9.556 16.647 1.00 21.01 88 SER A C 1
ATOM 737 O O . SER A 1 92 ? 9.586 8.705 16.156 1.00 21.45 88 SER A O 1
ATOM 740 N N . ASN A 1 93 ? 7.518 9.636 16.342 1.00 19.34 89 ASN A N 1
ATOM 741 C CA . ASN A 1 93 ? 6.866 8.646 15.469 1.00 20.66 89 ASN A CA 1
ATOM 742 C C . ASN A 1 93 ? 6.916 9.018 13.985 1.00 19.46 89 ASN A C 1
ATOM 743 O O . ASN A 1 93 ? 6.446 8.266 13.140 1.00 21.23 89 ASN A O 1
ATOM 748 N N . GLU A 1 94 ? 7.524 10.155 13.650 1.00 19.05 90 GLU A N 1
ATOM 749 C CA . GLU A 1 94 ? 7.747 10.469 12.250 1.00 18.58 90 GLU A CA 1
ATOM 750 C C . GLU A 1 94 ? 8.693 9.464 11.570 1.00 18.48 90 GLU A C 1
ATOM 751 O O . GLU A 1 94 ? 9.402 8.686 12.241 1.00 18.66 90 GLU A O 1
ATOM 757 N N . LYS A 1 95 ? 8.716 9.456 10.240 1.00 17.41 91 LYS A N 1
ATOM 758 C CA . LYS A 1 95 ? 9.762 8.721 9.539 1.00 17.92 91 LYS A CA 1
ATOM 759 C C . LYS A 1 95 ? 11.122 9.382 9.827 1.00 17.44 91 LYS A C 1
ATOM 760 O O . LYS A 1 95 ? 11.259 10.582 9.652 1.00 18.12 91 LYS A O 1
ATOM 766 N N . TRP A 1 96 ? 12.130 8.568 10.199 1.00 16.96 92 TRP A N 1
ATOM 767 C CA . TRP A 1 96 ? 13.485 9.058 10.454 1.00 17.47 92 TRP A CA 1
ATOM 768 C C . TRP A 1 96 ? 14.441 8.094 9.793 1.00 17.81 92 TRP A C 1
ATOM 769 O O . TRP A 1 96 ? 14.458 6.921 10.148 1.00 18.55 92 TRP A O 1
ATOM 780 N N . THR A 1 97 ? 15.208 8.575 8.820 1.00 18.71 93 THR A N 1
ATOM 781 C CA . THR A 1 97 ? 16.158 7.710 8.105 1.00 20.11 93 THR A CA 1
ATOM 782 C C . THR A 1 97 ? 17.586 7.852 8.632 1.00 19.65 93 THR A C 1
ATOM 783 O O . THR A 1 97 ? 17.919 8.839 9.293 1.00 18.12 93 THR A O 1
ATOM 787 N N . LEU A 1 98 ? 18.453 6.904 8.251 1.00 21.51 94 LEU A N 1
ATOM 788 C CA . LEU A 1 98 ? 19.869 7.046 8.631 1.00 22.94 94 LEU A CA 1
ATOM 789 C C . LEU A 1 98 ? 20.501 8.299 8.054 1.00 22.17 94 LEU A C 1
ATOM 790 O O . LEU A 1 98 ? 21.315 8.935 8.729 1.00 22.69 94 LEU A O 1
ATOM 795 N N . GLN A 1 99 ? 20.094 8.701 6.846 1.00 21.10 95 GLN A N 1
ATOM 796 C CA . GLN A 1 99 ? 20.590 9.945 6.280 1.00 22.22 95 GLN A CA 1
ATOM 797 C C . GLN A 1 99 ? 20.151 11.151 7.081 1.00 19.73 95 GLN A C 1
ATOM 798 O O . GLN A 1 99 ? 20.950 12.049 7.341 1.00 18.86 95 GLN A O 1
ATOM 804 N N . ASP A 1 100 ? 18.893 11.144 7.538 1.00 18.66 96 ASP A N 1
ATOM 805 C CA . ASP A 1 100 ? 18.367 12.233 8.351 1.00 18.45 96 ASP A CA 1
ATOM 806 C C . ASP A 1 100 ? 19.164 12.434 9.633 1.00 18.44 96 ASP A C 1
ATOM 807 O O . ASP A 1 100 ? 19.255 13.548 10.143 1.00 18.82 96 ASP A O 1
ATOM 812 N N . VAL A 1 101 ? 19.697 11.336 10.163 1.00 17.66 97 VAL A N 1
ATOM 813 C CA . VAL A 1 101 ? 20.421 11.404 11.412 1.00 18.18 97 VAL A CA 1
ATOM 814 C C . VAL A 1 101 ? 21.923 11.284 11.236 1.00 17.66 97 VAL A C 1
ATOM 815 O O . VAL A 1 101 ? 22.646 11.026 12.219 1.00 18.80 97 VAL A O 1
ATOM 819 N N . SER A 1 102 ? 22.392 11.540 10.025 1.00 16.78 98 SER A N 1
ATOM 820 C CA . SER A 1 102 ? 23.820 11.423 9.705 1.00 17.25 98 SER A CA 1
ATOM 821 C C . SER A 1 102 ? 24.621 12.636 10.132 1.00 17.33 98 SER A C 1
ATOM 822 O O . SER A 1 102 ? 24.113 13.756 10.272 1.00 16.06 98 SER A O 1
ATOM 825 N N . LEU A 1 103 ? 25.927 12.440 10.332 1.00 16.83 99 LEU A N 1
ATOM 826 C CA . LEU A 1 103 ? 26.766 13.566 10.692 1.00 18.67 99 LEU A CA 1
ATOM 827 C C . LEU A 1 103 ? 26.859 14.584 9.547 1.00 17.38 99 LEU A C 1
ATOM 828 O O . LEU A 1 103 ? 26.903 15.798 9.806 1.00 17.87 99 LEU A O 1
ATOM 833 N N . GLU A 1 104 ? 26.829 14.079 8.310 1.00 18.69 100 GLU A N 1
ATOM 834 C CA . GLU A 1 104 ? 26.879 14.911 7.096 1.00 19.70 100 GLU A CA 1
ATOM 835 C C . GLU A 1 104 ? 25.735 15.947 7.149 1.00 17.74 100 GLU A C 1
ATOM 836 O O . GLU A 1 104 ? 25.984 17.152 6.991 1.00 19.16 100 GLU A O 1
ATOM 842 N N . VAL A 1 105 ? 24.515 15.479 7.417 1.00 16.22 101 VAL A N 1
ATOM 843 C CA . VAL A 1 105 ? 23.375 16.395 7.560 1.00 15.26 101 VAL A CA 1
ATOM 844 C C . VAL A 1 105 ? 23.545 17.286 8.791 1.00 15.31 101 VAL A C 1
ATOM 845 O O . VAL A 1 105 ? 23.328 18.497 8.742 1.00 15.11 101 VAL A O 1
ATOM 849 N N . TYR A 1 106 ? 23.921 16.684 9.930 1.00 14.88 102 TYR A N 1
ATOM 850 C CA . TYR A 1 106 ? 23.972 17.426 11.179 1.00 15.06 102 TYR A CA 1
ATOM 851 C C . TYR A 1 106 ? 24.896 18.636 11.084 1.00 15.42 102 TYR A C 1
ATOM 852 O O . TYR A 1 106 ? 24.577 19.681 11.621 1.00 16.17 102 TYR A O 1
ATOM 861 N N . LEU A 1 107 ? 26.026 18.468 10.379 1.00 16.56 103 LEU A N 1
ATOM 862 C CA . LEU A 1 107 ? 27.002 19.558 10.278 1.00 17.58 103 LEU A CA 1
ATOM 863 C C . LEU A 1 107 ? 26.778 20.513 9.125 1.00 18.34 103 LEU A C 1
ATOM 864 O O . LEU A 1 107 ? 27.512 21.516 9.021 1.00 19.54 103 LEU A O 1
ATOM 869 N N . THR A 1 108 ? 25.810 20.204 8.262 1.00 16.42 104 THR A N 1
ATOM 870 C CA . THR A 1 108 ? 25.413 21.138 7.177 1.00 16.67 104 THR A CA 1
ATOM 871 C C . THR A 1 108 ? 24.669 22.312 7.804 1.00 17.12 104 THR A C 1
ATOM 872 O O . THR A 1 108 ? 23.916 22.128 8.796 1.00 16.56 104 THR A O 1
ATOM 876 N N . ALA A 1 109 ? 24.848 23.535 7.253 1.00 16.25 105 ALA A N 1
ATOM 877 C CA . ALA A 1 109 ? 24.214 24.714 7.863 1.00 16.61 105 ALA A CA 1
ATOM 878 C C . ALA A 1 109 ? 22.678 24.519 7.847 1.00 16.22 105 ALA A C 1
ATOM 879 O O . ALA A 1 109 ? 22.141 24.068 6.823 1.00 16.40 105 ALA A O 1
ATOM 881 N N . PRO A 1 110 ? 21.991 24.878 8.949 1.00 16.67 106 PRO A N 1
ATOM 882 C CA . PRO A 1 110 ? 22.501 25.309 10.263 1.00 16.74 106 PRO A CA 1
ATOM 883 C C . PRO A 1 110 ? 23.130 24.147 11.046 1.00 17.80 106 PRO A C 1
ATOM 884 O O . PRO A 1 110 ? 22.502 23.126 11.280 1.00 17.45 106 PRO A O 1
ATOM 888 N N . THR A 1 111 ? 24.408 24.278 11.375 1.00 17.80 107 THR A N 1
ATOM 889 C CA . THR A 1 111 ? 25.122 23.147 11.979 1.00 18.86 107 THR A CA 1
ATOM 890 C C . THR A 1 111 ? 24.627 22.860 13.391 1.00 18.79 107 THR A C 1
ATOM 891 O O . THR A 1 111 ? 24.108 23.753 14.076 1.00 20.15 107 THR A O 1
ATOM 895 N N . GLY A 1 112 ? 24.717 21.585 13.779 1.00 18.08 108 GLY A N 1
ATOM 896 C CA . GLY A 1 112 ? 24.333 21.179 15.108 1.00 19.16 108 GLY A CA 1
ATOM 897 C C . GLY A 1 112 ? 22.846 20.899 15.263 1.00 18.79 108 GLY A C 1
ATOM 898 O O . GLY A 1 112 ? 22.339 20.980 16.383 1.00 20.27 108 GLY A O 1
ATOM 899 N N . CYS A 1 113 ? 22.167 20.564 14.157 1.00 18.79 109 CYS A N 1
ATOM 900 C CA . CYS A 1 113 ? 20.680 20.424 14.108 1.00 18.88 109 CYS A CA 1
ATOM 901 C C . CYS A 1 113 ? 20.428 19.163 13.261 1.00 16.33 109 CYS A C 1
ATOM 902 O O . CYS A 1 113 ? 20.961 19.019 12.161 1.00 15.17 109 CYS A O 1
ATOM 905 N N . ILE A 1 114 ? 19.614 18.234 13.772 1.00 15.60 110 ILE A N 1
ATOM 906 C CA . ILE A 1 114 ? 18.955 17.244 12.916 1.00 16.12 110 ILE A CA 1
ATOM 907 C C . ILE A 1 114 ? 17.981 17.987 11.970 1.00 15.31 110 ILE A C 1
ATOM 908 O O . ILE A 1 114 ? 17.314 18.906 12.406 1.00 15.47 110 ILE A O 1
ATOM 913 N N . LYS A 1 115 ? 17.972 17.616 10.701 1.00 14.65 111 LYS A N 1
ATOM 914 C CA . LYS A 1 115 ? 17.165 18.317 9.681 1.00 15.05 111 LYS A CA 1
ATOM 915 C C . LYS A 1 115 ? 16.654 17.310 8.691 1.00 15.41 111 LYS A C 1
ATOM 916 O O . LYS A 1 115 ? 17.305 16.300 8.386 1.00 15.75 111 LYS A O 1
ATOM 922 N N . LYS A 1 116 ? 15.442 17.577 8.170 1.00 15.46 112 LYS A N 1
ATOM 923 C CA . LYS A 1 116 ? 14.852 16.712 7.163 1.00 16.40 112 LYS A CA 1
ATOM 924 C C . LYS A 1 116 ? 14.297 17.510 5.992 1.00 15.65 112 LYS A C 1
ATOM 925 O O . LYS A 1 116 ? 14.020 18.722 6.115 1.00 16.93 112 LYS A O 1
ATOM 931 N N . HIS A 1 117 ? 14.200 16.800 4.865 1.00 17.11 113 HIS A N 1
ATOM 932 C CA . HIS A 1 117 ? 13.514 17.322 3.649 1.00 18.14 113 HIS A CA 1
ATOM 933 C C . HIS A 1 117 ? 14.285 18.507 3.097 1.00 18.49 113 HIS A C 1
ATOM 934 O O . HIS A 1 117 ? 13.754 19.618 2.952 1.00 19.95 113 HIS A O 1
ATOM 941 N N . GLY A 1 118 ? 15.542 18.226 2.811 1.00 18.66 114 GLY A N 1
ATOM 942 C CA . GLY A 1 118 ? 16.453 19.194 2.199 1.00 19.30 114 GLY A CA 1
ATOM 943 C C . GLY A 1 118 ? 16.126 19.371 0.739 1.00 20.67 114 GLY A C 1
ATOM 944 O O . GLY A 1 118 ? 15.636 18.443 0.080 1.00 22.14 114 GLY A O 1
ATOM 945 N N . TYR A 1 119 ? 16.357 20.582 0.245 1.00 19.19 115 TYR A N 1
ATOM 946 C CA . TYR A 1 119 ? 16.225 20.839 -1.191 1.00 19.46 115 TYR A CA 1
ATOM 947 C C . TYR A 1 119 ? 17.186 21.933 -1.589 1.00 19.14 115 TYR A C 1
ATOM 948 O O . TYR A 1 119 ? 17.700 22.653 -0.742 1.00 18.51 115 TYR A O 1
ATOM 957 N N . THR A 1 120 ? 17.434 22.037 -2.891 1.00 20.83 116 THR A N 1
ATOM 958 C CA . THR A 1 120 ? 18.460 22.941 -3.408 1.00 21.00 116 THR A CA 1
ATOM 959 C C . THR A 1 120 ? 17.934 24.333 -3.692 1.00 19.72 116 THR A C 1
ATOM 960 O O . THR A 1 120 ? 16.845 24.499 -4.273 1.00 20.36 116 THR A O 1
ATOM 964 N N . VAL A 1 121 ? 18.700 25.313 -3.230 1.00 18.74 117 VAL A N 1
ATOM 965 C CA . VAL A 1 121 ? 18.481 26.720 -3.574 1.00 18.13 117 VAL A CA 1
ATOM 966 C C . VAL A 1 121 ? 19.690 27.164 -4.405 1.00 18.49 117 VAL A C 1
ATOM 967 O O . VAL A 1 121 ? 20.846 26.942 -4.012 1.00 19.98 117 VAL A O 1
ATOM 971 N N . GLU A 1 122 ? 19.445 27.782 -5.559 1.00 18.54 118 GLU A N 1
ATOM 972 C CA . GLU A 1 122 ? 20.548 28.161 -6.447 1.00 20.01 118 GLU A CA 1
ATOM 973 C C . GLU A 1 122 ? 20.631 29.690 -6.429 1.00 18.88 118 GLU A C 1
ATOM 974 O O . GLU A 1 122 ? 19.584 30.368 -6.473 1.00 19.43 118 GLU A O 1
ATOM 980 N N . VAL A 1 123 ? 21.837 30.231 -6.370 1.00 17.14 119 VAL A N 1
ATOM 981 C CA . VAL A 1 123 ? 22.039 31.675 -6.422 1.00 18.22 119 VAL A CA 1
ATOM 982 C C . VAL A 1 123 ? 23.022 31.965 -7.545 1.00 19.40 119 VAL A C 1
ATOM 983 O O . VAL A 1 123 ? 24.147 31.490 -7.515 1.00 20.26 119 VAL A O 1
ATOM 987 N N . GLN A 1 124 ? 22.547 32.733 -8.515 1.00 18.04 120 GLN A N 1
ATOM 988 C CA . GLN A 1 124 ? 23.401 33.154 -9.634 1.00 18.09 120 GLN A CA 1
ATOM 989 C C . GLN A 1 124 ? 23.934 34.547 -9.379 1.00 17.75 120 GLN A C 1
ATOM 990 O O . GLN A 1 124 ? 23.161 35.520 -9.290 1.00 17.23 120 GLN A O 1
ATOM 996 N N . PHE A 1 125 ? 25.266 34.658 -9.290 1.00 18.85 121 PHE A N 1
ATOM 997 C CA . PHE A 1 125 ? 25.901 35.930 -9.005 1.00 19.85 121 PHE A CA 1
ATOM 998 C C . PHE A 1 125 ? 26.194 36.717 -10.276 1.00 21.81 121 PHE A C 1
ATOM 999 O O . PHE A 1 125 ? 26.711 36.172 -11.258 1.00 22.69 121 PHE A O 1
ATOM 1007 N N . ASP A 1 126 ? 25.808 37.986 -10.272 1.00 22.02 122 ASP A N 1
ATOM 1008 C CA . ASP A 1 126 ? 26.075 38.914 -11.399 1.00 25.68 122 ASP A CA 1
ATOM 1009 C C . ASP A 1 126 ? 25.818 38.383 -12.805 1.00 25.91 122 ASP A C 1
ATOM 1010 O O . ASP A 1 126 ? 26.567 38.720 -13.759 1.00 27.49 122 ASP A O 1
ATOM 1015 N N . GLY A 1 127 ? 24.777 37.558 -12.957 1.00 25.82 123 GLY A N 1
ATOM 1016 C CA . GLY A 1 127 ? 24.292 37.176 -14.281 1.00 26.28 123 GLY A CA 1
ATOM 1017 C C . GLY A 1 127 ? 25.168 36.171 -15.008 1.00 27.02 123 GLY A C 1
ATOM 1018 O O . GLY A 1 127 ? 25.025 35.977 -16.240 1.00 27.44 123 GLY A O 1
ATOM 1019 N N . ASP A 1 128 ? 26.078 35.538 -14.259 1.00 25.99 124 ASP A N 1
ATOM 1020 C CA . ASP A 1 128 ? 26.951 34.496 -14.805 1.00 26.83 124 ASP A CA 1
ATOM 1021 C C . ASP A 1 128 ? 26.545 33.083 -14.400 1.00 27.32 124 ASP A C 1
ATOM 1022 O O . ASP A 1 128 ? 26.577 32.720 -13.218 1.00 27.23 124 ASP A O 1
ATOM 1027 N N . ILE A 1 129 ? 26.214 32.253 -15.392 1.00 27.43 125 ILE A N 1
ATOM 1028 C CA . ILE A 1 129 ? 25.890 30.841 -15.127 1.00 28.64 125 ILE A CA 1
ATOM 1029 C C . ILE A 1 129 ? 27.043 30.124 -14.410 1.00 29.03 125 ILE A C 1
ATOM 1030 O O . ILE A 1 129 ? 26.831 29.342 -13.493 1.00 29.21 125 ILE A O 1
ATOM 1035 N N . CYS A 1 130 ? 28.276 30.427 -14.811 1.00 29.19 126 CYS A N 1
ATOM 1036 C CA . CYS A 1 130 ? 29.439 29.794 -14.193 1.00 29.17 126 CYS A CA 1
ATOM 1037 C C . CYS A 1 130 ? 29.635 30.198 -12.739 1.00 28.50 126 CYS A C 1
ATOM 1038 O O . CYS A 1 130 ? 30.416 29.574 -12.019 1.00 28.81 126 CYS A O 1
ATOM 1041 N N . ASN A 1 131 ? 28.957 31.264 -12.317 1.00 26.75 127 ASN A N 1
ATOM 1042 C CA . ASN A 1 131 ? 29.118 31.795 -10.969 1.00 26.29 127 ASN A CA 1
ATOM 1043 C C . ASN A 1 131 ? 27.829 31.546 -10.206 1.00 26.08 127 ASN A C 1
ATOM 1044 O O . ASN A 1 131 ? 27.166 32.475 -9.721 1.00 25.01 127 ASN A O 1
ATOM 1049 N N . THR A 1 132 ? 27.480 30.280 -10.129 1.00 25.61 128 THR A N 1
ATOM 1050 C CA . THR A 1 132 ? 26.257 29.888 -9.444 1.00 25.94 128 THR A CA 1
ATOM 1051 C C . THR A 1 132 ? 26.607 28.996 -8.285 1.00 26.65 128 THR A C 1
ATOM 1052 O O . THR A 1 132 ? 27.361 28.020 -8.430 1.00 26.93 128 THR A O 1
ATOM 1056 N N . MET A 1 133 ? 26.049 29.322 -7.128 1.00 25.74 129 MET A N 1
ATOM 1057 C CA . MET A 1 133 ? 26.241 28.537 -5.936 1.00 25.62 129 MET A CA 1
ATOM 1058 C C . MET A 1 133 ? 24.981 27.712 -5.678 1.00 24.78 129 MET A C 1
ATOM 1059 O O . MET A 1 133 ? 23.881 28.125 -6.023 1.00 23.49 129 MET A O 1
ATOM 1064 N N . HIS A 1 134 ? 25.160 26.530 -5.100 1.00 23.55 130 HIS A N 1
ATOM 1065 C CA . HIS A 1 134 ? 24.071 25.673 -4.699 1.00 23.64 130 HIS A CA 1
ATOM 1066 C C . HIS A 1 134 ? 24.128 25.557 -3.177 1.00 21.92 130 HIS A C 1
ATOM 1067 O O . HIS A 1 134 ? 25.200 25.318 -2.586 1.00 23.42 130 HIS A O 1
ATOM 1074 N N . TYR A 1 135 ? 22.980 25.761 -2.531 1.00 19.43 131 TYR A N 1
ATOM 1075 C CA . TYR A 1 135 ? 22.879 25.670 -1.079 1.00 18.17 131 TYR A CA 1
ATOM 1076 C C . TYR A 1 135 ? 21.770 24.709 -0.716 1.00 17.69 131 TYR A C 1
ATOM 1077 O O . TYR A 1 135 ? 20.866 24.472 -1.513 1.00 19.69 131 TYR A O 1
ATOM 1086 N N . THR A 1 136 ? 21.777 24.233 0.529 1.00 17.94 132 THR A N 1
ATOM 1087 C CA . THR A 1 136 ? 20.692 23.335 0.939 1.00 16.80 132 THR A CA 1
ATOM 1088 C C . THR A 1 136 ? 19.783 24.050 1.921 1.00 17.49 132 THR A C 1
ATOM 1089 O O . THR A 1 136 ? 20.269 24.603 2.900 1.00 18.41 132 THR A O 1
ATOM 1093 N N . ASN A 1 137 ? 18.487 24.137 1.605 1.00 17.25 133 ASN A N 1
ATOM 1094 C CA . ASN A 1 137 ? 17.510 24.596 2.586 1.00 16.99 133 ASN A CA 1
ATOM 1095 C C . ASN A 1 137 ? 16.769 23.366 3.098 1.00 16.48 133 ASN A C 1
ATOM 1096 O O . ASN A 1 137 ? 16.886 22.294 2.510 1.00 16.84 133 ASN A O 1
ATOM 1101 N N . TRP A 1 138 ? 16.003 23.539 4.159 1.00 16.90 134 TRP A N 1
ATOM 1102 C CA . TRP A 1 138 ? 15.351 22.369 4.822 1.00 17.26 134 TRP A CA 1
ATOM 1103 C C . TRP A 1 138 ? 13.964 22.759 5.249 1.00 18.01 134 TRP A C 1
ATOM 1104 O O . TRP A 1 138 ? 13.792 23.807 5.849 1.00 18.19 134 TRP A O 1
ATOM 1115 N N . THR A 1 139 ? 12.957 21.937 4.952 1.00 18.32 135 THR A N 1
ATOM 1116 C CA . THR A 1 139 ? 11.635 22.322 5.433 1.00 19.05 135 THR A CA 1
ATOM 1117 C C . THR A 1 139 ? 11.479 22.061 6.909 1.00 18.93 135 THR A C 1
ATOM 1118 O O . THR A 1 139 ? 10.673 22.716 7.555 1.00 20.33 135 THR A O 1
ATOM 1122 N N . HIS A 1 140 ? 12.283 21.121 7.458 1.00 18.14 136 HIS A N 1
ATOM 1123 C CA . HIS A 1 140 ? 12.142 20.761 8.888 1.00 17.84 136 HIS A CA 1
ATOM 1124 C C . HIS A 1 140 ? 13.522 20.770 9.569 1.00 17.29 136 HIS A C 1
ATOM 1125 O O . HIS A 1 140 ? 14.370 19.921 9.262 1.00 18.35 136 HIS A O 1
ATOM 1132 N N . ILE A 1 141 ? 13.697 21.720 10.467 1.00 16.07 137 ILE A N 1
ATOM 1133 C CA . ILE A 1 141 ? 14.968 21.886 11.202 1.00 15.45 137 ILE A CA 1
ATOM 1134 C C . ILE A 1 141 ? 14.613 21.669 12.668 1.00 16.85 137 ILE A C 1
ATOM 1135 O O . ILE A 1 141 ? 13.767 22.387 13.199 1.00 16.82 137 ILE A O 1
ATOM 1140 N N . TYR A 1 142 ? 15.233 20.681 13.323 1.00 16.13 138 TYR A N 1
ATOM 1141 C CA . TYR A 1 142 ? 14.881 20.340 14.704 1.00 17.21 138 TYR A CA 1
ATOM 1142 C C . TYR A 1 142 ? 15.818 21.039 15.647 1.00 17.55 138 TYR A C 1
ATOM 1143 O O . TYR A 1 142 ? 17.017 20.727 15.676 1.00 19.50 138 TYR A O 1
ATOM 1152 N N . ILE A 1 143 ? 15.305 21.997 16.413 1.00 18.72 139 ILE A N 1
ATOM 1153 C CA . ILE A 1 143 ? 16.155 22.743 17.344 1.00 21.13 139 ILE A CA 1
ATOM 1154 C C . ILE A 1 143 ? 15.977 22.158 18.731 1.00 22.85 139 ILE A C 1
ATOM 1155 O O . ILE A 1 143 ? 14.868 22.194 19.290 1.00 23.09 139 ILE A O 1
ATOM 1160 N N . CYS A 1 144 ? 17.065 21.603 19.238 1.00 25.72 140 CYS A N 1
ATOM 1161 C CA . CYS A 1 144 ? 17.096 20.937 20.543 1.00 29.83 140 CYS A CA 1
ATOM 1162 C C . CYS A 1 144 ? 17.879 21.787 21.523 1.00 32.44 140 CYS A C 1
ATOM 1163 O O . CYS A 1 144 ? 19.022 22.140 21.256 1.00 32.94 140 CYS A O 1
ATOM 1166 N N . GLU A 1 145 ? 17.244 22.103 22.641 1.00 35.42 141 GLU A N 1
ATOM 1167 C CA . GLU A 1 145 ? 17.874 22.846 23.726 1.00 38.51 141 GLU A CA 1
ATOM 1168 C C . GLU A 1 145 ? 17.527 22.079 24.987 1.00 39.44 141 GLU A C 1
ATOM 1169 O O . GLU A 1 145 ? 16.351 21.950 25.324 1.00 39.71 141 GLU A O 1
ATOM 1175 N N . GLU A 1 146 ? 18.536 21.535 25.665 1.00 41.28 142 GLU A N 1
ATOM 1176 C CA . GLU A 1 146 ? 18.276 20.740 26.866 1.00 42.49 142 GLU A CA 1
ATOM 1177 C C . GLU A 1 146 ? 17.473 19.491 26.460 1.00 42.08 142 GLU A C 1
ATOM 1178 O O . GLU A 1 146 ? 17.902 18.735 25.583 1.00 43.34 142 GLU A O 1
ATOM 1184 N N . ALA A 1 147 ? 16.298 19.312 27.049 1.00 41.71 143 ALA A N 1
ATOM 1185 C CA . ALA A 1 147 ? 15.445 18.151 26.807 1.00 40.43 143 ALA A CA 1
ATOM 1186 C C . ALA A 1 147 ? 14.271 18.527 25.923 1.00 39.50 143 ALA A C 1
ATOM 1187 O O . ALA A 1 147 ? 13.324 17.760 25.777 1.00 39.98 143 ALA A O 1
ATOM 1189 N N . SER A 1 148 ? 14.328 19.707 25.322 1.00 37.72 144 SER A N 1
ATOM 1190 C CA . SER A 1 148 ? 13.201 20.177 24.540 1.00 36.10 144 SER A CA 1
ATOM 1191 C C . SER A 1 148 ? 13.556 20.199 23.062 1.00 34.03 144 SER A C 1
ATOM 1192 O O . SER A 1 148 ? 14.712 20.429 22.714 1.00 32.98 144 SER A O 1
ATOM 1195 N N . 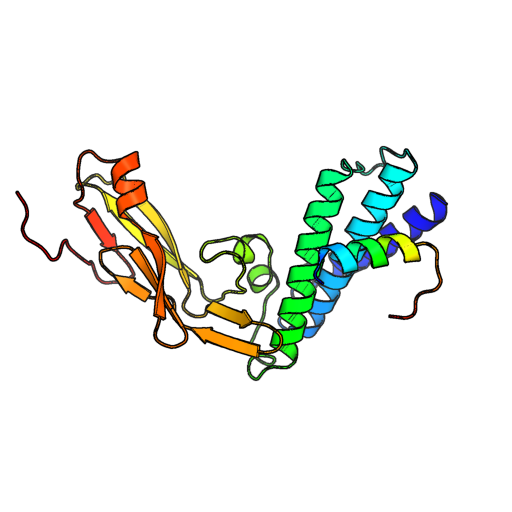VAL A 1 149 ? 12.560 19.930 22.223 1.00 31.80 145 VAL A N 1
ATOM 1196 C CA . VAL A 1 149 ? 12.701 20.014 20.748 1.00 30.16 145 VAL A CA 1
ATOM 1197 C C . VAL A 1 149 ? 11.596 20.833 20.140 1.00 28.38 145 VAL A C 1
ATOM 1198 O O . VAL A 1 149 ? 10.413 20.670 20.461 1.00 28.57 145 VAL A O 1
ATOM 1202 N N . THR A 1 150 ? 11.970 21.682 19.189 1.00 25.49 146 THR A N 1
ATOM 1203 C CA . THR A 1 150 ? 11.000 22.417 18.402 1.00 25.08 146 THR A CA 1
ATOM 1204 C C . THR A 1 150 ? 11.418 22.336 16.947 1.00 22.94 146 THR A C 1
ATOM 1205 O O . THR A 1 150 ? 12.597 22.525 16.644 1.00 23.55 146 THR A O 1
ATOM 1209 N N . VAL A 1 151 ? 10.468 22.075 16.072 1.00 20.65 147 VAL A N 1
ATOM 1210 C CA . VAL A 1 151 ? 10.759 22.081 14.640 1.00 20.84 147 VAL A CA 1
ATOM 1211 C C . VAL A 1 151 ? 10.440 23.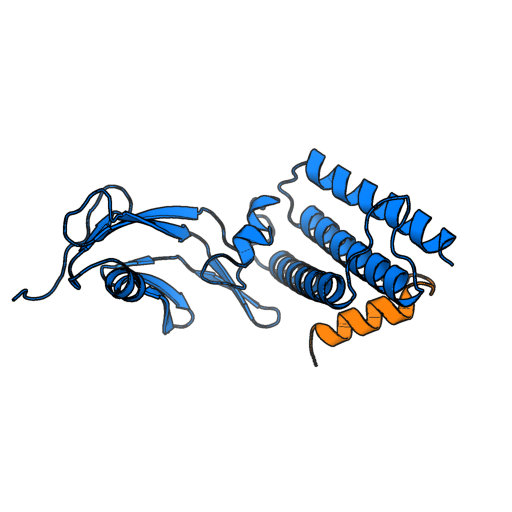466 14.093 1.00 20.88 147 VAL A C 1
ATOM 1212 O O . VAL A 1 151 ? 9.392 24.083 14.403 1.00 21.46 147 VAL A O 1
ATOM 1216 N N . VAL A 1 152 ? 11.341 23.950 13.244 1.00 19.91 148 VAL A N 1
ATOM 1217 C CA . VAL A 1 152 ? 11.128 25.211 12.524 1.00 19.44 148 VAL A CA 1
ATOM 1218 C C . VAL A 1 152 ? 11.375 25.037 11.022 1.00 19.58 148 VAL A C 1
ATOM 1219 O O . VAL A 1 152 ? 11.998 24.058 10.587 1.00 18.19 148 VAL A O 1
ATOM 1223 N N . GLU A 1 153 ? 10.837 25.947 10.210 1.00 19.51 149 GLU A N 1
ATOM 1224 C CA . GLU A 1 153 ? 10.942 25.819 8.767 1.00 21.30 149 GLU A CA 1
ATOM 1225 C C . GLU A 1 153 ? 12.136 26.647 8.268 1.00 19.25 149 GLU A C 1
ATOM 1226 O O . GLU A 1 153 ? 12.318 27.776 8.705 1.00 20.60 149 GLU A O 1
ATOM 1232 N N . GLY A 1 154 ? 12.936 26.089 7.353 1.00 18.54 150 GLY A N 1
ATOM 1233 C CA . GLY A 1 154 ? 13.991 26.911 6.700 1.00 19.22 150 GLY A CA 1
ATOM 1234 C C . GLY A 1 154 ? 13.287 27.814 5.695 1.00 19.73 150 GLY A C 1
ATOM 1235 O O . GLY A 1 154 ? 12.372 27.354 4.971 1.00 22.24 150 GLY A O 1
ATOM 1236 N N . GLN A 1 155 ? 13.679 29.080 5.657 1.00 17.81 151 GLN A N 1
ATOM 1237 C CA . GLN A 1 155 ? 13.041 30.036 4.773 1.00 17.06 151 GLN A CA 1
ATOM 1238 C C . GLN A 1 155 ? 14.112 30.698 3.924 1.00 17.62 151 GLN A C 1
ATOM 1239 O O . GLN A 1 155 ? 15.287 30.657 4.265 1.00 17.12 151 GLN A O 1
ATOM 1245 N N . VAL A 1 156 ? 13.678 31.286 2.814 1.00 17.04 152 VAL A N 1
ATOM 1246 C CA . VAL A 1 156 ? 14.595 31.945 1.871 1.00 18.53 152 VAL A CA 1
ATOM 1247 C C . VAL A 1 156 ? 14.155 33.378 1.591 1.00 17.35 152 VAL A C 1
ATOM 1248 O O . VAL A 1 156 ? 12.962 33.675 1.456 1.00 19.44 152 VAL A O 1
ATOM 1252 N N . ASP A 1 157 ? 15.122 34.273 1.570 1.00 16.40 153 ASP A N 1
ATOM 1253 C CA . ASP A 1 157 ? 14.831 35.602 1.019 1.00 16.61 153 ASP A CA 1
ATOM 1254 C C . ASP A 1 157 ? 16.010 36.050 0.183 1.00 16.08 153 ASP A C 1
ATOM 1255 O O . ASP A 1 157 ? 16.906 35.246 -0.122 1.00 16.62 153 ASP A O 1
ATOM 1260 N N . TYR A 1 158 ? 16.005 37.318 -0.235 1.00 16.51 154 TYR A N 1
ATOM 1261 C CA . TYR A 1 158 ? 17.103 37.759 -1.092 1.00 15.18 154 TYR A CA 1
ATOM 1262 C C . TYR A 1 158 ? 18.449 37.613 -0.409 1.00 16.08 154 TYR A C 1
ATOM 1263 O O . TYR A 1 158 ? 19.465 37.405 -1.077 1.00 16.98 154 TYR A O 1
ATOM 1272 N N . TYR A 1 159 ? 18.467 37.708 0.919 1.00 15.67 155 TYR A N 1
ATOM 1273 C CA . TYR A 1 159 ? 19.737 37.829 1.639 1.00 16.56 155 TYR A CA 1
ATOM 1274 C C . TYR A 1 159 ? 20.334 36.483 2.031 1.00 15.89 155 TYR A C 1
ATOM 1275 O O . TYR A 1 159 ? 21.540 36.400 2.232 1.00 16.25 155 TYR A O 1
ATOM 1284 N N . GLY A 1 160 ? 19.500 35.445 2.106 1.00 14.48 156 GLY A N 1
ATOM 1285 C CA . GLY A 1 160 ? 20.065 34.141 2.545 1.00 14.38 156 GLY A CA 1
ATOM 1286 C C . GLY A 1 160 ? 18.988 33.179 2.974 1.00 14.26 156 GLY A C 1
ATOM 1287 O O . GLY A 1 160 ? 17.814 33.297 2.589 1.00 14.98 156 GLY A O 1
ATOM 1288 N N . LEU A 1 161 ? 19.437 32.187 3.737 1.00 14.33 157 LEU A N 1
ATOM 1289 C CA . LEU A 1 161 ? 18.553 31.143 4.261 1.00 13.83 157 LEU A CA 1
ATOM 1290 C C . LEU A 1 161 ? 18.497 31.353 5.764 1.00 14.23 157 LEU A C 1
ATOM 1291 O O . LEU A 1 161 ? 19.520 31.559 6.411 1.00 14.16 157 LEU A O 1
ATOM 1296 N N . TYR A 1 162 ? 17.284 31.278 6.310 1.00 14.49 158 TYR A N 1
ATOM 1297 C CA . TYR A 1 162 ? 17.106 31.576 7.731 1.00 15.04 158 TYR A CA 1
ATOM 1298 C C . TYR A 1 162 ? 16.001 30.713 8.335 1.00 14.64 158 TYR A C 1
ATOM 1299 O O . TYR A 1 162 ? 15.225 30.085 7.626 1.00 15.74 158 TYR A O 1
ATOM 1308 N N . TYR A 1 163 ? 15.970 30.717 9.655 1.00 16.29 159 TYR A N 1
ATOM 1309 C CA . TYR A 1 163 ? 14.797 30.177 10.361 1.00 17.17 159 TYR A CA 1
ATOM 1310 C C . TYR A 1 163 ? 14.451 31.171 11.458 1.00 17.52 159 TYR A C 1
ATOM 1311 O O . TYR A 1 163 ? 15.257 32.038 11.795 1.00 17.79 159 TYR A O 1
ATOM 1320 N N . VAL A 1 164 ? 13.228 31.047 11.988 1.00 18.75 160 VAL A N 1
ATOM 1321 C CA . VAL A 1 164 ? 12.768 31.884 13.087 1.00 20.15 160 VAL A CA 1
ATOM 1322 C C . VAL A 1 164 ? 12.497 30.926 14.258 1.00 20.27 160 VAL A C 1
ATOM 1323 O O . VAL A 1 164 ? 11.712 29.980 14.100 1.00 21.72 160 VAL A O 1
ATOM 1327 N N . HIS A 1 165 ? 13.172 31.156 15.377 1.00 21.87 161 HIS A N 1
ATOM 1328 C CA . HIS A 1 165 ? 12.989 30.333 16.573 1.00 23.80 161 HIS A CA 1
ATOM 1329 C C . HIS A 1 165 ? 12.742 31.308 17.715 1.00 25.53 161 HIS A C 1
ATOM 1330 O O . HIS A 1 165 ? 13.564 32.182 17.969 1.00 24.75 161 HIS A O 1
ATOM 1337 N N . GLU A 1 166 ? 11.601 31.140 18.389 1.00 28.09 162 GLU A N 1
ATOM 1338 C CA . GLU A 1 166 ? 11.226 31.992 19.532 1.00 30.01 162 GLU A CA 1
ATOM 1339 C C . GLU A 1 166 ? 11.289 33.475 19.160 1.00 29.04 162 GLU A C 1
ATOM 1340 O O . GLU A 1 166 ? 11.808 34.314 19.918 1.00 30.44 162 GLU A O 1
ATOM 1346 N N . GLY A 1 167 ? 10.786 33.772 17.965 1.00 28.71 163 GLY A N 1
ATOM 1347 C CA . GLY A 1 167 ? 10.717 35.139 17.468 1.00 26.97 163 GLY A CA 1
ATOM 1348 C C . GLY A 1 167 ? 12.027 35.735 16.968 1.00 26.03 163 GLY A C 1
ATOM 1349 O O . GLY A 1 167 ? 12.074 36.906 16.624 1.00 24.73 163 GLY A O 1
ATOM 1350 N N . ILE A 1 168 ? 13.093 34.946 16.918 1.00 24.78 164 ILE A N 1
ATOM 1351 C CA . ILE A 1 168 ? 14.399 35.469 16.544 1.00 24.16 164 ILE A CA 1
ATOM 1352 C C . ILE A 1 168 ? 14.766 34.878 15.189 1.00 23.28 164 ILE A C 1
ATOM 1353 O O . ILE A 1 168 ? 14.775 33.658 15.022 1.00 22.70 164 ILE A O 1
ATOM 1358 N N . ARG A 1 169 ? 15.067 35.762 14.240 1.00 21.83 165 ARG A N 1
ATOM 1359 C CA . ARG A 1 169 ? 15.422 35.354 12.896 1.00 22.61 165 ARG A CA 1
ATOM 1360 C C . ARG A 1 169 ? 16.930 35.163 12.814 1.00 22.43 165 ARG A C 1
ATOM 1361 O O . ARG A 1 169 ? 17.695 36.125 12.986 1.00 23.69 165 ARG A O 1
ATOM 1369 N N . THR A 1 170 ? 17.333 33.941 12.480 1.00 21.21 166 THR A N 1
ATOM 1370 C CA . THR A 1 170 ? 18.722 33.532 12.430 1.00 21.08 166 THR A CA 1
ATOM 1371 C C . THR A 1 170 ? 19.034 33.090 11.014 1.00 18.78 166 THR A C 1
ATOM 1372 O O . THR A 1 170 ? 18.435 32.151 10.520 1.00 16.88 166 THR A O 1
ATOM 1376 N N . TYR A 1 171 ? 19.970 33.795 10.386 1.00 17.69 167 TYR A N 1
ATOM 1377 C CA . TYR A 1 171 ? 20.452 33.391 9.059 1.00 16.88 167 TYR A CA 1
ATOM 1378 C C . TYR A 1 171 ? 21.539 32.372 9.214 1.00 17.27 167 TYR A C 1
ATOM 1379 O O . TYR A 1 171 ? 22.485 32.591 9.984 1.00 20.89 167 TYR A O 1
ATOM 1388 N N . PHE A 1 172 ? 21.427 31.265 8.484 1.00 16.22 168 PHE A N 1
ATOM 1389 C CA . PHE A 1 172 ? 22.486 30.244 8.491 1.00 16.08 168 PHE A CA 1
ATOM 1390 C C . PHE A 1 172 ? 23.271 30.203 7.196 1.00 16.68 168 PHE A C 1
ATOM 1391 O O . PHE A 1 172 ? 24.322 29.580 7.122 1.00 17.78 168 PHE A O 1
ATOM 1399 N N . VAL A 1 173 ? 22.756 30.876 6.164 1.00 16.25 169 VAL A N 1
ATOM 1400 C CA . VAL A 1 173 ? 23.530 31.198 4.961 1.00 16.37 169 VAL A CA 1
ATOM 1401 C C . VAL A 1 173 ? 23.252 32.671 4.669 1.00 16.13 169 VAL A C 1
ATOM 1402 O O . VAL A 1 173 ? 22.104 33.084 4.680 1.00 16.34 169 VAL A O 1
ATOM 1406 N N . GLN A 1 174 ? 24.308 33.443 4.396 1.00 17.09 170 GLN A N 1
ATOM 1407 C CA . GLN A 1 174 ? 24.168 34.830 3.940 1.00 17.03 170 GLN A CA 1
ATOM 1408 C C . GLN A 1 174 ? 24.829 34.909 2.579 1.00 16.85 170 GLN A C 1
ATOM 1409 O O . GLN A 1 174 ? 26.083 34.709 2.444 1.00 18.08 170 GLN A O 1
ATOM 1415 N N . PHE A 1 175 ? 24.026 35.169 1.559 1.00 15.77 171 PHE A N 1
ATOM 1416 C CA . PHE A 1 175 ? 24.543 35.093 0.176 1.00 16.65 171 PHE A CA 1
ATOM 1417 C C . PHE A 1 175 ? 25.613 36.128 -0.075 1.00 17.00 171 PHE A C 1
ATOM 1418 O O . PHE A 1 175 ? 26.466 35.893 -0.939 1.00 18.32 171 PHE A O 1
ATOM 1426 N N . LYS A 1 176 ? 25.598 37.238 0.652 1.00 18.70 172 LYS A N 1
ATOM 1427 C CA . LYS A 1 176 ? 26.652 38.253 0.429 1.00 20.67 172 LYS A CA 1
ATOM 1428 C C . LYS A 1 176 ? 28.058 37.723 0.690 1.00 20.71 172 LYS A C 1
ATOM 1429 O O . LYS A 1 176 ? 29.033 38.260 0.118 1.00 21.51 172 LYS A O 1
ATOM 1435 N N . ASP A 1 177 ? 28.191 36.707 1.548 1.00 21.11 173 ASP A N 1
ATOM 1436 C CA . ASP A 1 177 ? 29.510 36.140 1.871 1.00 22.87 173 ASP A CA 1
ATOM 1437 C C . ASP A 1 177 ? 30.121 35.529 0.615 1.00 23.51 173 ASP A C 1
ATOM 1438 O O . ASP A 1 177 ? 31.298 35.770 0.305 1.00 24.95 173 ASP A O 1
ATOM 1443 N N . ASP A 1 178 ? 29.332 34.766 -0.131 1.00 21.70 174 ASP A N 1
ATOM 1444 C CA . ASP A 1 178 ? 29.818 34.209 -1.390 1.00 21.86 174 ASP A CA 1
ATOM 1445 C C . ASP A 1 178 ? 29.902 35.246 -2.501 1.00 21.86 174 ASP A C 1
ATOM 1446 O O . ASP A 1 178 ? 30.797 35.159 -3.331 1.00 20.84 174 ASP A O 1
ATOM 1451 N N . ALA A 1 179 ? 29.006 36.238 -2.517 1.00 21.20 175 ALA A N 1
ATOM 1452 C CA . ALA A 1 179 ? 29.133 37.328 -3.489 1.00 20.97 175 ALA A CA 1
ATOM 1453 C C . ALA A 1 179 ? 30.505 37.985 -3.345 1.00 21.62 175 ALA A C 1
ATOM 1454 O O . ALA A 1 179 ? 31.167 38.260 -4.346 1.00 22.35 175 ALA A O 1
ATOM 1456 N N . GLU A 1 180 ? 30.951 38.195 -2.113 1.00 22.11 176 GLU A N 1
ATOM 1457 C CA . GLU A 1 180 ? 32.245 38.884 -1.881 1.00 23.65 176 GLU A CA 1
ATOM 1458 C C . GLU A 1 180 ? 33.412 38.051 -2.357 1.00 23.63 1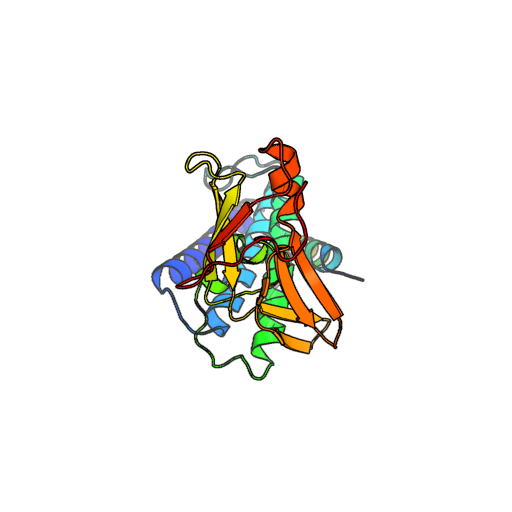76 GLU A C 1
ATOM 1459 O O . GLU A 1 180 ? 34.434 38.571 -2.816 1.00 23.84 176 GLU A O 1
ATOM 1465 N N . LYS A 1 181 ? 33.245 36.745 -2.256 1.00 22.37 177 LYS A N 1
ATOM 1466 C CA . LYS A 1 181 ? 34.284 35.802 -2.578 1.00 23.00 177 LYS A CA 1
ATOM 1467 C C . LYS A 1 181 ? 34.390 35.656 -4.098 1.00 23.03 177 LYS A C 1
ATOM 1468 O O . LYS A 1 181 ? 35.504 35.618 -4.654 1.00 23.21 177 LYS A O 1
ATOM 1474 N N . TYR A 1 182 ? 33.240 35.605 -4.787 1.00 21.09 178 TYR A N 1
ATOM 1475 C CA . TYR A 1 182 ? 33.188 35.181 -6.170 1.00 20.74 178 TYR A CA 1
ATOM 1476 C C . TYR A 1 182 ? 32.917 36.267 -7.195 1.00 21.56 178 TYR A C 1
ATOM 1477 O O . TYR A 1 182 ? 33.285 36.110 -8.384 1.00 22.64 178 TYR A O 1
ATOM 1486 N N . SER A 1 183 ? 32.269 37.348 -6.760 1.00 20.84 179 SER A N 1
ATOM 1487 C CA . SER A 1 183 ? 31.703 38.308 -7.697 1.00 23.44 179 SER A CA 1
ATOM 1488 C C . SER A 1 183 ? 32.293 39.696 -7.534 1.00 24.19 179 SER A C 1
ATOM 1489 O O . SER A 1 183 ? 32.851 40.008 -6.496 1.00 23.06 179 SER A O 1
ATOM 1492 N N . LYS A 1 184 ? 32.139 40.537 -8.555 1.00 26.95 180 LYS A N 1
ATOM 1493 C CA . LYS A 1 184 ? 32.507 41.956 -8.421 1.00 30.54 180 LYS A CA 1
ATOM 1494 C C . LYS A 1 184 ? 31.362 42.813 -7.845 1.00 32.31 180 LYS A C 1
ATOM 1495 O O . LYS A 1 184 ? 31.573 43.991 -7.527 1.00 33.35 180 LYS A O 1
ATOM 1501 N N . ASN A 1 185 ? 30.180 42.199 -7.655 1.00 34.46 181 ASN A N 1
ATOM 1502 C CA . ASN A 1 185 ? 28.888 42.849 -7.299 1.00 35.65 181 ASN A CA 1
ATOM 1503 C C . ASN A 1 185 ? 28.156 42.274 -6.074 1.00 35.73 181 ASN A C 1
ATOM 1504 O O . ASN A 1 185 ? 28.376 41.125 -5.681 1.00 35.80 181 ASN A O 1
ATOM 1509 N N . LYS A 1 186 ? 27.224 43.047 -5.517 1.00 35.12 182 LYS A N 1
ATOM 1510 C CA . LYS A 1 186 ? 26.246 42.518 -4.560 1.00 34.13 182 LYS A CA 1
ATOM 1511 C C . LYS A 1 186 ? 24.897 42.265 -5.211 1.00 32.16 182 LYS A C 1
ATOM 1512 O O . LYS A 1 186 ? 23.847 42.253 -4.547 1.00 33.37 182 LYS A O 1
ATOM 1518 N N . VAL A 1 187 ? 24.918 41.986 -6.509 1.00 29.09 183 VAL A N 1
ATOM 1519 C CA . VAL A 1 187 ? 23.672 41.694 -7.197 1.00 25.73 183 VAL A CA 1
ATOM 1520 C C . VAL A 1 187 ? 23.623 40.230 -7.634 1.00 22.92 183 VAL A C 1
ATOM 1521 O O . VAL A 1 187 ? 24.584 39.694 -8.221 1.00 22.86 183 VAL A O 1
ATOM 1525 N N . TRP A 1 188 ? 22.533 39.535 -7.276 1.00 19.14 184 TRP A N 1
ATOM 1526 C CA . TRP A 1 188 ? 22.395 38.141 -7.613 1.00 17.22 184 TRP A CA 1
ATOM 1527 C C . TRP A 1 188 ? 20.918 37.818 -7.787 1.00 16.14 184 TRP A C 1
ATOM 1528 O O . TRP A 1 188 ? 20.082 38.702 -7.601 1.00 17.59 184 TRP A O 1
ATOM 1539 N N . GLU A 1 189 ? 20.617 36.582 -8.172 1.00 16.63 185 GLU A N 1
ATOM 1540 C CA . GLU A 1 189 ? 19.237 36.101 -8.331 1.00 17.38 185 GLU A CA 1
ATOM 1541 C C . GLU A 1 189 ? 19.127 34.786 -7.618 1.00 17.41 185 GLU A C 1
ATOM 1542 O O . GLU A 1 189 ? 19.961 33.912 -7.798 1.00 16.80 185 GLU A O 1
ATOM 1548 N N . VAL A 1 190 ? 18.080 34.679 -6.798 1.00 16.60 186 VAL A N 1
ATOM 1549 C CA . VAL A 1 190 ? 17.890 33.495 -5.969 1.00 16.64 186 VAL A CA 1
ATOM 1550 C C . VAL A 1 190 ? 16.789 32.640 -6.555 1.00 17.77 186 VAL A C 1
ATOM 1551 O O . VAL A 1 190 ? 15.683 33.139 -6.801 1.00 19.38 186 VAL A O 1
ATOM 1555 N N . HIS A 1 191 ? 17.085 31.361 -6.758 1.00 19.26 187 HIS A N 1
ATOM 1556 C CA . HIS A 1 191 ? 16.103 30.417 -7.271 1.00 21.25 187 HIS A CA 1
ATOM 1557 C C . HIS A 1 191 ? 15.841 29.383 -6.205 1.00 22.37 187 HIS A C 1
ATOM 1558 O O . HIS A 1 191 ? 16.715 28.588 -5.899 1.00 21.85 187 HIS A O 1
ATOM 1565 N N . ALA A 1 192 ? 14.623 29.374 -5.671 1.00 24.70 188 ALA A N 1
ATOM 1566 C CA . ALA A 1 192 ? 14.300 28.466 -4.562 1.00 28.38 188 ALA A CA 1
ATOM 1567 C C . ALA A 1 192 ? 13.139 27.524 -4.883 1.00 31.58 188 ALA A C 1
ATOM 1568 O O . ALA A 1 192 ? 12.593 26.848 -3.997 1.00 33.14 188 ALA A O 1
ATOM 1570 N N . GLY A 1 193 ? 12.791 27.445 -6.161 1.00 34.02 189 GLY A N 1
ATOM 1571 C CA . GLY A 1 193 ? 11.922 26.371 -6.638 1.00 37.23 189 GLY A CA 1
ATOM 1572 C C . GLY A 1 193 ? 10.657 26.881 -7.268 1.00 38.97 189 GLY A C 1
ATOM 1573 O O . GLY A 1 193 ? 9.607 26.922 -6.628 1.00 40.64 189 GLY A O 1
ATOM 1574 N N . GLY A 1 194 ? 10.756 27.252 -8.542 1.00 40.35 190 GLY A N 1
ATOM 1575 C CA . GLY A 1 194 ? 9.606 27.755 -9.282 1.00 40.89 190 GLY A CA 1
ATOM 1576 C C . GLY A 1 194 ? 9.520 29.269 -9.291 1.00 40.83 190 GLY A C 1
ATOM 1577 O O . GLY A 1 194 ? 8.919 29.841 -10.208 1.00 42.33 190 GLY A O 1
ATOM 1578 N N . GLN A 1 195 ? 10.101 29.941 -8.293 1.00 39.61 191 GLN A N 1
ATOM 1579 C CA . GLN A 1 195 ? 10.187 31.386 -8.394 1.00 37.80 191 GLN A CA 1
ATOM 1580 C C . GLN A 1 195 ? 11.570 31.989 -8.104 1.00 35.65 191 GLN A C 1
ATOM 1581 O O . GLN A 1 195 ? 12.467 31.325 -7.526 1.00 34.76 191 GLN A O 1
ATOM 1587 N N . VAL A 1 196 ? 11.742 33.222 -8.578 1.00 32.42 192 VAL A N 1
ATOM 1588 C CA . VAL A 1 196 ? 13.030 33.906 -8.476 1.00 28.07 192 VAL A CA 1
ATOM 1589 C C . VAL A 1 196 ? 12.896 35.120 -7.568 1.00 25.97 192 VAL A C 1
ATOM 1590 O O . VAL A 1 196 ? 11.891 35.855 -7.612 1.00 28.25 192 VAL A O 1
ATOM 1594 N N . ILE A 1 197 ? 13.904 35.335 -6.733 1.00 21.59 193 ILE A N 1
ATOM 1595 C CA . ILE A 1 197 ? 13.953 36.503 -5.885 1.00 20.33 193 ILE A CA 1
ATOM 1596 C C . ILE A 1 197 ? 15.045 37.443 -6.388 1.00 19.60 193 ILE A C 1
ATOM 1597 O O . ILE A 1 197 ? 16.213 37.036 -6.563 1.00 19.54 193 ILE A O 1
ATOM 1602 N N . LEU A 1 198 ? 14.652 38.684 -6.672 1.00 19.60 194 LEU A N 1
ATOM 1603 C CA . LEU A 1 198 ? 15.529 39.690 -7.273 1.00 19.94 194 LEU A CA 1
ATOM 1604 C C . LEU A 1 198 ? 15.896 40.739 -6.215 1.00 19.94 194 LEU A C 1
ATOM 1605 O O . LEU A 1 198 ? 15.250 40.825 -5.164 1.00 20.66 194 LEU A O 1
ATOM 1610 N N . CYS A 1 199 ? 16.905 41.547 -6.527 1.00 19.93 195 CYS A N 1
ATOM 1611 C CA . CYS A 1 199 ? 17.422 42.569 -5.610 1.00 21.96 195 CYS A CA 1
ATOM 1612 C C . CYS A 1 199 ? 16.261 43.511 -5.272 1.00 23.53 195 CYS A C 1
ATOM 1613 O O . CYS A 1 199 ? 15.629 44.042 -6.179 1.00 24.73 195 CYS A O 1
ATOM 1616 N N . PRO A 1 200 ? 15.941 43.679 -3.979 1.00 24.57 196 PRO A N 1
ATOM 1617 C CA . PRO A 1 200 ? 14.745 44.454 -3.611 1.00 26.50 196 PRO A CA 1
ATOM 1618 C C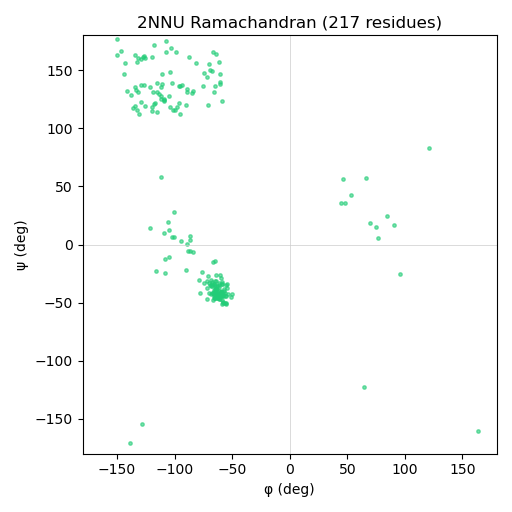 . PRO A 1 200 ? 14.933 45.974 -3.542 1.00 28.41 196 PRO A C 1
ATOM 1619 O O . PRO A 1 200 ? 13.933 46.720 -3.369 1.00 30.20 196 PRO A O 1
ATOM 1623 N N . THR A 1 201 ? 16.178 46.404 -3.691 1.00 28.88 197 THR A N 1
ATOM 1624 C CA . THR A 1 201 ? 16.577 47.799 -3.503 1.00 30.18 197 THR A CA 1
ATOM 1625 C C . THR A 1 201 ? 17.141 48.425 -4.770 1.00 28.83 197 THR A C 1
ATOM 1626 O O . THR A 1 201 ? 17.414 47.752 -5.765 1.00 28.28 197 THR A O 1
ATOM 1630 N N . SER A 1 202 ? 17.356 49.731 -4.718 1.00 27.18 198 SER A N 1
ATOM 1631 C CA . SER A 1 202 ? 17.885 50.419 -5.878 1.00 26.68 198 SER A CA 1
ATOM 1632 C C . SER A 1 202 ? 19.320 50.034 -6.206 1.00 26.63 198 SER A C 1
ATOM 1633 O O . SER A 1 202 ? 20.114 49.688 -5.317 1.00 27.45 198 SER A O 1
ATOM 1636 N N . VAL A 1 203 ? 19.640 50.091 -7.498 1.00 25.22 199 VAL A N 1
ATOM 1637 C CA . VAL A 1 203 ? 20.913 49.636 -8.036 1.00 26.40 199 VAL A CA 1
ATOM 1638 C C . VAL A 1 203 ? 21.610 50.795 -8.746 1.00 26.94 199 VAL A C 1
ATOM 1639 O O . VAL A 1 203 ? 20.986 51.553 -9.507 1.00 26.02 199 VAL A O 1
ATOM 1643 N N . PHE A 1 204 ? 22.909 50.924 -8.485 1.00 27.79 200 PHE A N 1
ATOM 1644 C CA . PHE A 1 204 ? 23.730 51.989 -9.016 1.00 29.29 200 PHE A CA 1
ATOM 1645 C C . PHE A 1 204 ? 25.002 51.391 -9.605 1.00 31.27 200 PHE A C 1
ATOM 1646 O O . PHE A 1 204 ? 25.593 50.514 -8.976 1.00 34.33 200 PHE A O 1
ATOM 1654 N N . ALA B 2 3 ? 29.418 21.375 32.709 1.00 44.61 1343 ALA B N 1
ATOM 1655 C CA . ALA B 2 3 ? 29.195 19.908 32.867 1.00 43.82 1343 ALA B CA 1
ATOM 1656 C C . ALA B 2 3 ? 28.584 19.296 31.594 1.00 43.42 1343 ALA B C 1
ATOM 1657 O O . ALA B 2 3 ? 27.357 19.160 31.495 1.00 43.68 1343 ALA B O 1
ATOM 1659 N N . THR B 2 4 ? 29.445 18.902 30.646 1.00 42.29 1344 THR B N 1
ATOM 1660 C CA . THR B 2 4 ? 29.016 18.554 29.276 1.00 41.56 1344 THR B CA 1
ATOM 1661 C C . THR B 2 4 ? 29.486 17.180 28.706 1.00 40.14 1344 THR B C 1
ATOM 1662 O O . THR B 2 4 ? 29.773 16.247 29.460 1.00 40.02 1344 THR B O 1
ATOM 1666 N N . ILE B 2 5 ? 29.556 17.110 27.366 1.00 37.63 1345 ILE B N 1
ATOM 1667 C CA . ILE B 2 5 ? 29.780 15.924 26.534 1.00 34.93 1345 ILE B CA 1
ATOM 1668 C C . ILE B 2 5 ? 31.188 15.314 26.657 1.00 33.25 1345 ILE B C 1
ATOM 1669 O O . ILE B 2 5 ? 31.355 14.084 26.567 1.00 31.66 1345 ILE B O 1
ATOM 1674 N N . ASP B 2 6 ? 32.195 16.162 26.818 1.00 32.14 1346 ASP B N 1
ATOM 1675 C CA . ASP B 2 6 ? 33.554 15.668 27.106 1.00 31.66 1346 ASP B CA 1
ATOM 1676 C C . ASP B 2 6 ? 33.564 14.758 28.339 1.00 29.25 1346 ASP B C 1
ATOM 1677 O O . ASP B 2 6 ? 34.344 13.782 28.412 1.00 27.55 1346 ASP B O 1
ATOM 1682 N N . MET B 2 7 ? 32.703 15.070 29.314 1.00 27.03 1347 MET B N 1
ATOM 1683 C CA . MET B 2 7 ? 32.653 14.266 30.494 1.00 26.50 1347 MET B CA 1
ATOM 1684 C C . MET B 2 7 ? 32.064 12.885 30.208 1.00 20.77 1347 MET B C 1
ATOM 1685 O O . MET B 2 7 ? 32.522 11.947 30.796 1.00 19.22 1347 MET B O 1
ATOM 1690 N N . ASN B 2 8 ? 31.119 12.754 29.278 1.00 17.69 1348 ASN B N 1
ATOM 1691 C CA . ASN B 2 8 ? 30.634 11.419 28.952 1.00 15.65 1348 ASN B CA 1
ATOM 1692 C C . ASN B 2 8 ? 31.715 10.582 28.265 1.00 14.38 1348 ASN B C 1
ATOM 1693 O O . ASN B 2 8 ? 31.804 9.370 28.480 1.00 15.40 1348 ASN B O 1
ATOM 1698 N N . PHE B 2 9 ? 32.535 11.231 27.443 1.00 14.37 1349 PHE B N 1
ATOM 1699 C CA . PHE B 2 9 ? 33.602 10.477 26.788 1.00 14.81 1349 PHE B CA 1
ATOM 1700 C C . PHE B 2 9 ? 34.586 9.961 27.831 1.00 14.62 1349 PHE B C 1
ATOM 1701 O O . PHE B 2 9 ? 34.991 8.809 27.773 1.00 15.36 1349 PHE B O 1
ATOM 1709 N N . GLN B 2 1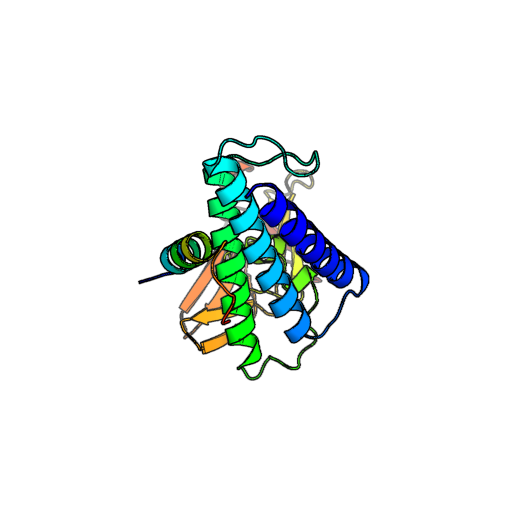0 ? 34.987 10.823 28.772 1.00 15.72 1350 GLN B N 1
ATOM 1710 C CA . GLN B 2 10 ? 35.853 10.398 29.879 1.00 16.62 1350 GLN B CA 1
ATOM 1711 C C . GLN B 2 10 ? 35.270 9.208 30.613 1.00 15.45 1350 GLN B C 1
ATOM 1712 O O . GLN B 2 10 ? 35.979 8.274 30.958 1.00 15.57 1350 GLN B O 1
ATOM 1718 N N . SER B 2 11 ? 33.961 9.233 30.856 1.00 14.77 1351 SER B N 1
ATOM 1719 C CA . SER B 2 11 ? 33.302 8.146 31.545 1.00 15.92 1351 SER B CA 1
ATOM 1720 C C . SER B 2 11 ? 33.381 6.887 30.714 1.00 15.82 1351 SER B C 1
ATOM 1721 O O . SER B 2 11 ? 33.678 5.826 31.229 1.00 16.14 1351 SER B O 1
ATOM 1724 N N . ASP B 2 12 ? 33.097 7.008 29.408 1.00 15.52 1352 ASP B N 1
ATOM 1725 C CA . ASP B 2 12 ? 33.165 5.834 28.524 1.00 16.44 1352 ASP B CA 1
ATOM 1726 C C . ASP B 2 12 ? 34.547 5.184 28.534 1.00 16.28 1352 ASP B C 1
ATOM 1727 O O . ASP B 2 12 ? 34.655 3.955 28.585 1.00 17.67 1352 ASP B O 1
ATOM 1732 N N . LEU B 2 13 ? 35.594 5.998 28.523 1.00 15.95 1353 LEU B N 1
ATOM 1733 C CA . LEU B 2 13 ? 36.963 5.471 28.482 1.00 16.80 1353 LEU B CA 1
ATOM 1734 C C . LEU B 2 13 ? 37.317 4.744 29.784 1.00 18.42 1353 LEU B C 1
ATOM 1735 O O . LEU B 2 13 ? 37.915 3.671 29.775 1.00 18.41 1353 LEU B O 1
ATOM 1740 N N . LEU B 2 14 ? 36.913 5.318 30.912 1.00 18.82 1354 LEU B N 1
ATOM 1741 C CA . LEU B 2 14 ? 37.227 4.728 32.214 1.00 20.59 1354 LEU B CA 1
ATOM 1742 C C . LEU B 2 14 ? 36.582 3.383 32.434 1.00 22.51 1354 LEU B C 1
ATOM 1743 O O . LEU B 2 14 ? 37.173 2.503 33.089 1.00 24.58 1354 LEU B O 1
ATOM 1748 N N . SER B 2 15 ? 35.418 3.174 31.854 1.00 22.96 1355 SER B N 1
ATOM 1749 C CA . SER B 2 15 ? 34.668 1.958 32.130 1.00 25.34 1355 SER B CA 1
ATOM 1750 C C . SER B 2 15 ? 34.824 0.927 31.020 1.00 23.82 1355 SER B C 1
ATOM 1751 O O . SER B 2 15 ? 34.159 -0.109 31.019 1.00 22.43 1355 SER B O 1
ATOM 1754 N N . ILE B 2 16 ? 35.702 1.194 30.049 1.00 23.09 1356 ILE B N 1
ATOM 1755 C CA . ILE B 2 16 ? 35.803 0.308 28.912 1.00 24.39 1356 ILE B CA 1
ATOM 1756 C C . ILE B 2 16 ? 36.053 -1.175 29.282 1.00 24.46 1356 ILE B C 1
ATOM 1757 O O . ILE B 2 16 ? 35.490 -2.059 28.667 1.00 24.65 1356 ILE B O 1
ATOM 1762 N N . PHE B 2 17 ? 36.860 -1.431 30.305 1.00 24.72 1357 PHE B N 1
ATOM 1763 C CA . PHE B 2 17 ? 37.101 -2.823 30.728 1.00 25.90 1357 PHE B CA 1
ATOM 1764 C C . PHE B 2 17 ? 36.305 -3.202 31.979 1.00 26.83 1357 PHE B C 1
ATOM 1765 O O . PHE B 2 17 ? 36.508 -4.291 32.541 1.00 29.08 1357 PHE B O 1
ATOM 1773 N N . GLU B 2 18 ? 35.434 -2.303 32.431 1.00 26.25 1358 GLU B N 1
ATOM 1774 C CA . GLU B 2 18 ? 34.550 -2.594 33.568 1.00 26.02 1358 GLU B CA 1
ATOM 1775 C C . GLU B 2 18 ? 33.265 -3.272 33.084 1.00 26.31 1358 GLU B C 1
ATOM 1776 O O . GLU B 2 18 ? 32.886 -3.197 31.900 1.00 24.15 1358 GLU B O 1
ATOM 1782 N N . GLU B 2 19 ? 32.548 -3.930 34.000 1.00 27.93 1359 GLU B N 1
ATOM 1783 C CA . GLU B 2 19 ? 31.295 -4.566 33.638 1.00 29.06 1359 GLU B CA 1
ATOM 1784 C C . GLU B 2 19 ? 30.315 -3.502 33.118 1.00 27.22 1359 GLU B C 1
ATOM 1785 O O . GLU B 2 19 ? 30.364 -2.357 33.563 1.00 28.50 1359 GLU B O 1
ATOM 1791 N N . ASN B 2 20 ? 29.471 -3.873 32.170 1.00 25.73 1360 ASN B N 1
ATOM 1792 C CA . ASN B 2 20 ? 28.519 -2.925 31.582 1.00 24.67 1360 ASN B CA 1
ATOM 1793 C C . ASN B 2 20 ? 27.254 -2.815 32.428 1.00 24.46 1360 ASN B C 1
ATOM 1794 O O . ASN B 2 20 ? 26.666 -3.859 32.808 1.00 25.64 1360 ASN B O 1
ATOM 1799 N N . LEU B 2 21 ? 26.829 -1.581 32.708 1.00 23.47 1361 LEU B N 1
ATOM 1800 C CA . LEU B 2 21 ? 25.588 -1.330 33.456 1.00 23.44 1361 LEU B CA 1
ATOM 1801 C C . LEU B 2 21 ? 24.545 -0.609 32.654 1.00 22.60 1361 LEU B C 1
ATOM 1802 O O . LEU B 2 21 ? 23.377 -0.657 33.006 1.00 23.17 1361 LEU B O 1
ATOM 1807 N N . PHE B 2 22 ? 24.974 0.103 31.608 1.00 23.87 1362 PHE B N 1
ATOM 1808 C CA . PHE B 2 22 ? 24.077 0.967 30.828 1.00 24.34 1362 PHE B CA 1
ATOM 1809 C C . PHE B 2 22 ? 24.114 0.657 29.333 1.00 25.74 1362 PHE B C 1
ATOM 1810 O O . PHE B 2 22 ? 25.218 0.430 28.824 1.00 27.44 1362 PHE B O 1
#

B-factor: mean 24.89, std 8.73, range [12.52, 63.39]

Nearest PDB structures (foldseek):
  2nnu-assembly1_B  TM=1.053E+00  e=6.923E-02  Homo sapiens
  2nnu-assembly2_B  TM=1.053E+00  e=6.923E-02  Homo sapiens
  2nnu-assembly2_B-2  TM=1.053E+00  e=6.923E-02  Homo sapiens
  2nnu-assembly1_A  TM=1.005E+00  e=4.420E-40  Human papillomavirus 16
  1r6n-assembly1_A  TM=9.459E-01  e=1.641E-23  human papillomavirus 11

Radius of gyration: 21.57 Å; Cα contacts (8 Å, |Δi|>4): 336; chains: 2; bounding box: 44×61×49 Å

Solvent-accessible surface area: 12939 Å² total; per-residue (Å²): 79,88,118,48,1,17,114,59,0,67,108,3,40,94,78,12,98,63,13,110,129,95,97,22,71,78,1,138,53,1,18,38,15,13,91,36,43,40,45,29,12,0,0,26,30,48,2,60,93,66,62,73,147,86,4,70,160,68,119,1,32,71,67,78,66,2,68,81,113,0,45,42,1,0,68,1,9,62,17,0,55,23,0,81,134,26,158,24,32,145,66,136,0,31,20,111,24,0,17,52,132,20,10,89,49,36,10,92,36,13,0,1,6,105,42,76,83,0,59,0,30,0,60,61,66,152,126,31,36,54,116,22,52,0,18,51,65,0,2,17,42,80,154,82,48,22,59,44,17,105,4,58,38,28,12,117,0,0,18,30,56,22,138,72,113,126,52,67,31,24,77,0,83,84,20,1,125,149,99,21,206,57,124,53,7,66,0,69,25,71,92,146,54,52,100,37,86,82,92,97,227,140,92,42,65,96,49,5,102,65,29,29,140,52,8,86,118,146,107,134,206

Organism: Human papillomavirus type 16 (NCBI:txid333760)

CATH classification: 1.10.287.30 (+1 more: 2.170.200.10)

GO terms:
  GO:0044163 host cytoskeleton (C, IDA)
  GO:0042025 host cell nucleus (C, EXP)
  GO:0005515 protein binding (F, IPI)

InterPro domains:
  IPR000427 Papillomavirus E2, C-terminal [PF00511] (287-363)
  IPR001866 Papillomavirus E2, N-terminal [PF00508] (1-197)
  IPR012677 Nucleotide-binding alpha-beta plait domain superfamily [G3DSA:3.30.70.330] (285-365)
  IPR033668 Regulatory protein E2 [MF_04001] (1-365)
  IPR035975 E2/EBNA1, C-terminal [SSF54957] (272-364)
  IPR036050 E2 regulatory, transactivation domain [SSF51332] (1-200)
  IPR042503 E2 regulatory, transactivation domain, subdomain 1 [G3DSA:1.10.287.30] (1-100)
  IPR042504 E2 regulatory, transactivation domain, subdomain 2 [G3DSA:2.170.200.10] (101-205)